Protein AF-A0A4Q2X6V9-F1 (afdb_monomer_lite)

Sequence (202 aa):
MSPTLPSFTDLVANDPAPPQSLCYWLGTLDSEVSLDILDADELTDLMAAQYDVEDQHFASEYPLLHPVIGLHFIPVAPVTVCREWSPLRSAGKWLGFPDWFQYATSRQAPQAVAACWSHPNPESIESSFAESEDESHFRFLLGLASMRSEELQKRVMLISCPGWSFEEARRTPMGSLGYSALTAGRLYPERLPSGALWTERM

Secondary structure (DSSP, 8-state):
----PPPHHHHHTT-SS--SEEEEEEEEE-TTS-GGG--HHHHHHHHHHHH-TTTTTSTTTSS---TTTTTTEEESSS-EEEES--HHHHHHHHH-S-SEEEE-SSSSSSPPEEEEESS--HHHHHTS--SSHHHHHHHHHHHHHHHHHHHTT-EEEEEEEE---HHHHHH---SSSTTHHHHTT---TT------------

pLDDT: mean 75.35, std 22.64, range [30.34, 98.19]

Foldseek 3Di:
DADAWDKLCLLFVPDPDGFQKKKKWKWWFAPPDDLVLDDLQLVVVVLVCLPQPVVVVVVVVDPDDDPGCVPGTDTLDRIDMDGNTDLRRLCCVQFNAAPDKDWHDPDPDSIKIKGKHQQGDLVSLVPDDAPDPRRVVSSVSVSVRNVVCVVVSTMMMMIMHRDDDPVNCVVCVDPPRSPVVVVVPPPDPPDDPPPDDDDDDD

Structure (mmCIF, N/CA/C/O backbone):
data_AF-A0A4Q2X6V9-F1
#
_entry.id   AF-A0A4Q2X6V9-F1
#
loop_
_atom_site.group_PDB
_atom_site.id
_atom_site.type_symbol
_atom_site.label_atom_id
_atom_site.label_alt_id
_atom_site.label_comp_id
_atom_site.label_asym_id
_atom_site.label_entity_id
_atom_site.label_seq_id
_atom_site.pdbx_PDB_ins_code
_atom_site.Cartn_x
_atom_site.Cartn_y
_atom_site.Cartn_z
_atom_site.occupancy
_atom_site.B_iso_or_equiv
_atom_site.auth_seq_id
_atom_site.auth_comp_id
_atom_site.auth_asym_id
_atom_site.auth_atom_id
_atom_site.pdbx_PDB_model_num
ATOM 1 N N . MET A 1 1 ? 20.072 5.857 14.852 1.00 65.50 1 MET A N 1
ATOM 2 C CA . MET A 1 1 ? 19.398 6.312 13.619 1.00 65.50 1 MET A CA 1
ATOM 3 C C . MET A 1 1 ? 18.014 5.701 13.640 1.00 65.50 1 MET A C 1
ATOM 5 O O . MET A 1 1 ? 17.936 4.502 13.877 1.00 65.50 1 MET A O 1
ATOM 9 N N . SER A 1 2 ? 16.952 6.497 13.515 1.00 71.62 2 SER A N 1
ATOM 10 C CA . SER A 1 2 ? 15.596 5.941 13.418 1.00 71.62 2 SER A CA 1
ATOM 11 C C . SER A 1 2 ? 15.488 5.117 12.132 1.00 71.62 2 SER A C 1
ATOM 13 O O . SER A 1 2 ? 16.053 5.544 11.121 1.00 71.62 2 SER A O 1
ATOM 15 N N . PRO A 1 3 ? 14.831 3.948 12.153 1.00 83.12 3 PRO A N 1
ATOM 16 C CA . PRO A 1 3 ? 14.667 3.146 10.950 1.00 83.12 3 PRO A CA 1
ATOM 17 C C . PRO A 1 3 ? 13.860 3.937 9.911 1.00 83.12 3 PRO A C 1
ATOM 19 O O . PRO A 1 3 ? 12.851 4.562 10.236 1.00 83.12 3 PRO A O 1
ATOM 22 N N . THR A 1 4 ? 14.339 3.953 8.668 1.00 89.56 4 THR A N 1
ATOM 23 C CA . THR A 1 4 ? 13.693 4.641 7.544 1.00 89.56 4 THR A CA 1
ATOM 24 C C . THR A 1 4 ? 13.147 3.618 6.564 1.00 89.56 4 THR A C 1
ATOM 26 O O . THR A 1 4 ? 13.844 2.664 6.222 1.00 89.56 4 THR A O 1
ATOM 29 N N . LEU A 1 5 ? 11.919 3.831 6.094 1.00 93.75 5 LEU A N 1
ATOM 30 C CA . LEU A 1 5 ? 11.330 3.018 5.032 1.00 93.75 5 LEU A CA 1
ATOM 31 C C . LEU A 1 5 ? 12.050 3.249 3.692 1.00 93.75 5 LEU A C 1
ATOM 33 O O . LEU A 1 5 ? 12.574 4.349 3.472 1.00 93.75 5 LEU A O 1
ATOM 37 N N . PRO A 1 6 ? 12.081 2.235 2.808 1.00 92.31 6 PRO A N 1
ATOM 38 C CA . PRO A 1 6 ? 12.851 2.292 1.575 1.00 92.31 6 PRO A CA 1
ATOM 39 C C . PRO A 1 6 ? 12.352 3.388 0.630 1.00 92.31 6 PRO A C 1
ATOM 41 O O . PRO A 1 6 ? 11.151 3.585 0.404 1.00 92.31 6 PRO A O 1
ATOM 44 N N . SER A 1 7 ? 13.310 4.111 0.062 1.00 92.75 7 SER A N 1
ATOM 45 C CA . SER A 1 7 ? 13.089 5.054 -1.026 1.00 92.75 7 SER A CA 1
ATOM 46 C C . SER A 1 7 ? 12.844 4.326 -2.350 1.00 92.75 7 SER A C 1
ATOM 48 O O . SER A 1 7 ? 13.059 3.124 -2.463 1.00 92.75 7 SER A O 1
ATOM 50 N N . PHE A 1 8 ? 12.420 5.067 -3.377 1.00 89.50 8 PHE A N 1
ATOM 51 C CA . PHE A 1 8 ? 12.291 4.524 -4.731 1.00 89.50 8 PHE A CA 1
ATOM 52 C C . PHE A 1 8 ? 13.595 3.864 -5.192 1.00 89.50 8 PHE A C 1
ATOM 54 O O . PHE A 1 8 ? 13.587 2.718 -5.629 1.00 89.50 8 PHE A O 1
ATOM 61 N N . THR A 1 9 ? 14.719 4.565 -5.014 1.00 88.94 9 THR A N 1
ATOM 62 C CA . THR A 1 9 ? 16.046 4.073 -5.383 1.00 88.94 9 THR A CA 1
ATOM 63 C C . THR A 1 9 ? 16.379 2.777 -4.660 1.00 88.94 9 THR A C 1
ATOM 65 O O . THR A 1 9 ? 16.835 1.855 -5.316 1.00 88.94 9 THR A O 1
ATOM 68 N N . ASP A 1 10 ? 16.086 2.654 -3.363 1.00 89.56 10 ASP A N 1
ATOM 69 C CA . ASP A 1 10 ? 16.369 1.420 -2.611 1.00 89.56 10 ASP A CA 1
ATOM 70 C C . ASP A 1 10 ? 15.633 0.207 -3.201 1.00 89.56 10 ASP A C 1
ATOM 72 O O . ASP A 1 10 ? 16.193 -0.885 -3.274 1.00 89.56 10 ASP A O 1
ATOM 76 N N . LEU A 1 11 ? 14.402 0.409 -3.682 1.00 86.50 11 LEU A N 1
ATOM 77 C CA . LEU A 1 11 ? 13.570 -0.657 -4.247 1.00 86.50 11 LEU A CA 1
ATOM 78 C C . LEU A 1 11 ? 14.005 -1.081 -5.658 1.00 86.50 11 LEU A C 1
ATOM 80 O O . LEU A 1 11 ? 13.748 -2.221 -6.047 1.00 86.50 11 LEU A O 1
ATOM 84 N N . VAL A 1 12 ? 14.6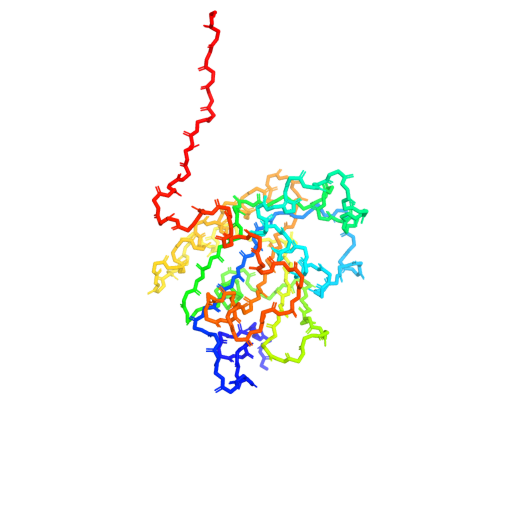81 -0.203 -6.412 1.00 83.06 12 VAL A N 1
ATOM 85 C CA . VAL A 1 12 ? 15.062 -0.444 -7.821 1.00 83.06 12 VAL A CA 1
ATOM 86 C C . VAL A 1 12 ? 16.577 -0.511 -8.075 1.00 83.06 12 VAL A C 1
ATOM 88 O O . VAL A 1 12 ? 16.991 -0.841 -9.181 1.00 83.06 12 VAL A O 1
ATOM 91 N N . ALA A 1 13 ? 17.423 -0.226 -7.078 1.00 73.31 13 ALA A N 1
ATOM 92 C CA . ALA A 1 13 ? 18.866 0.048 -7.222 1.00 73.31 13 ALA A CA 1
ATOM 93 C C . ALA A 1 13 ? 19.724 -1.060 -7.859 1.00 73.31 13 ALA A C 1
ATOM 95 O O . ALA A 1 13 ? 20.860 -0.793 -8.244 1.00 73.31 13 ALA A O 1
ATOM 96 N N . ASN A 1 14 ? 19.223 -2.290 -7.951 1.00 69.44 14 ASN A N 1
ATOM 97 C CA . ASN A 1 14 ? 20.009 -3.454 -8.373 1.00 69.44 14 ASN A CA 1
ATOM 98 C C . ASN A 1 14 ? 19.612 -3.995 -9.753 1.00 69.44 14 ASN A C 1
ATOM 100 O O . ASN A 1 14 ? 20.102 -5.046 -10.161 1.00 69.44 14 ASN A O 1
ATOM 104 N N . ASP A 1 15 ? 18.741 -3.288 -10.466 1.00 66.44 15 ASP A N 1
ATOM 105 C CA . ASP A 1 15 ? 18.325 -3.662 -11.809 1.00 66.44 15 ASP A CA 1
ATOM 106 C C . ASP A 1 15 ? 19.210 -2.946 -12.855 1.00 66.44 15 ASP A C 1
ATOM 108 O O . ASP A 1 15 ? 19.395 -1.727 -12.766 1.00 66.44 15 ASP A O 1
ATOM 112 N N . PRO A 1 16 ? 19.800 -3.658 -13.838 1.00 65.56 16 PRO A N 1
ATOM 113 C CA . PRO A 1 16 ? 20.580 -3.041 -14.914 1.00 65.56 16 PRO A CA 1
ATOM 114 C C . PRO A 1 16 ? 19.770 -2.075 -15.794 1.00 65.56 16 PRO A C 1
ATOM 116 O O . PRO A 1 16 ? 20.362 -1.238 -16.480 1.00 65.56 16 PRO A O 1
ATOM 119 N N . ALA A 1 17 ? 18.441 -2.178 -15.797 1.00 67.75 17 ALA A N 1
ATOM 120 C CA . ALA A 1 17 ? 17.539 -1.260 -16.474 1.00 67.75 17 ALA A CA 1
ATOM 121 C C . ALA A 1 17 ? 16.332 -0.971 -15.567 1.00 67.75 17 ALA A C 1
ATOM 123 O O . ALA A 1 17 ? 15.233 -1.444 -15.857 1.00 67.75 17 ALA A O 1
ATOM 124 N N . PRO A 1 18 ? 16.530 -0.196 -14.484 1.00 65.06 18 PRO A N 1
ATOM 125 C CA . PRO A 1 18 ? 15.574 -0.130 -13.397 1.00 65.06 18 PRO A CA 1
ATOM 126 C C . PRO A 1 18 ? 14.220 0.392 -13.869 1.00 65.06 18 PRO A C 1
ATOM 128 O O . PRO A 1 18 ? 14.169 1.331 -14.678 1.00 65.06 18 PRO A O 1
ATOM 131 N N . PRO A 1 19 ? 13.120 -0.172 -13.346 1.00 68.25 19 PRO A N 1
ATOM 132 C CA . PRO A 1 19 ? 11.798 0.333 -13.655 1.00 68.25 19 PRO A CA 1
ATOM 133 C C . PRO A 1 19 ? 11.708 1.798 -13.227 1.00 68.25 19 PRO A C 1
ATOM 135 O O . PRO A 1 19 ? 12.198 2.188 -12.170 1.00 68.25 19 PRO A O 1
ATOM 138 N N . GLN A 1 20 ? 11.055 2.619 -14.049 1.00 76.75 20 GLN A N 1
ATOM 139 C CA . GLN A 1 20 ? 10.846 4.052 -13.780 1.00 76.75 20 GLN A CA 1
ATOM 140 C C . GLN A 1 20 ? 9.602 4.317 -12.914 1.00 76.75 20 GLN A C 1
ATOM 142 O O . GLN A 1 20 ? 9.221 5.461 -12.662 1.00 76.75 20 GLN A O 1
ATOM 147 N N . SER A 1 21 ? 8.941 3.255 -12.459 1.00 82.06 21 SER A N 1
ATOM 148 C CA . SER A 1 21 ? 7.694 3.324 -11.706 1.00 82.06 21 SER A CA 1
ATOM 149 C C . SER A 1 21 ? 7.633 2.263 -10.621 1.00 82.06 21 SER A C 1
ATOM 151 O O . SER A 1 21 ? 8.254 1.210 -10.747 1.00 82.06 21 SER A O 1
ATOM 153 N N . LEU A 1 22 ? 6.824 2.517 -9.597 1.00 85.44 22 LEU A N 1
ATOM 154 C CA . LEU A 1 22 ? 6.338 1.508 -8.659 1.00 85.44 22 LEU A CA 1
ATOM 155 C C . LEU A 1 22 ? 4.832 1.323 -8.846 1.00 85.44 22 LEU A C 1
ATOM 157 O O . LEU A 1 22 ? 4.141 2.210 -9.348 1.00 85.44 22 LEU A O 1
ATOM 161 N N . CYS A 1 23 ? 4.334 0.180 -8.402 1.00 87.50 23 CYS A N 1
ATOM 162 C CA . CYS A 1 23 ? 2.924 -0.074 -8.167 1.00 87.50 23 CYS A CA 1
ATOM 163 C C . CYS A 1 23 ? 2.688 -0.204 -6.663 1.00 87.50 23 CYS A C 1
ATOM 165 O O . CYS A 1 23 ? 3.549 -0.717 -5.944 1.00 87.50 23 CYS A O 1
ATOM 167 N N . TYR A 1 24 ? 1.518 0.212 -6.188 1.00 91.62 24 TYR A N 1
ATOM 168 C CA . TYR A 1 24 ? 1.134 0.020 -4.798 1.00 91.62 24 TYR A CA 1
ATOM 169 C C . TYR A 1 24 ? -0.335 -0.328 -4.615 1.00 91.62 24 TYR A C 1
ATOM 171 O O . TYR A 1 24 ? -1.210 0.146 -5.342 1.00 91.62 24 TYR A O 1
ATOM 179 N N . TRP A 1 25 ? -0.599 -1.125 -3.586 1.00 92.31 25 TRP A N 1
ATOM 180 C CA . TRP A 1 25 ? -1.928 -1.514 -3.154 1.00 92.31 25 TRP A CA 1
ATOM 181 C C . TRP A 1 25 ? -2.136 -1.103 -1.710 1.00 92.31 25 TRP A C 1
ATOM 183 O O . TRP A 1 25 ? -1.394 -1.504 -0.814 1.00 92.31 25 TRP A O 1
ATOM 193 N N . LEU A 1 26 ? -3.139 -0.260 -1.507 1.00 95.62 26 LEU A N 1
ATOM 194 C CA . LEU A 1 26 ? -3.468 0.318 -0.219 1.00 95.62 26 LEU A CA 1
ATOM 195 C C . LEU A 1 26 ? -4.858 -0.151 0.196 1.00 95.62 26 LEU A C 1
ATOM 197 O O . LEU A 1 26 ? -5.803 -0.124 -0.597 1.00 95.62 26 LEU A O 1
ATOM 201 N N . GLY A 1 27 ? -4.995 -0.532 1.458 1.00 95.62 27 GLY A N 1
ATOM 202 C CA . GLY A 1 27 ? -6.273 -0.948 2.009 1.00 95.62 27 GLY A CA 1
ATOM 203 C C . GLY A 1 27 ? -6.275 -1.017 3.523 1.00 95.62 27 GLY A C 1
ATOM 204 O O . GLY A 1 27 ? -5.310 -0.632 4.187 1.00 95.62 27 GLY A O 1
ATOM 205 N N . THR A 1 28 ? -7.382 -1.523 4.055 1.00 96.81 28 THR A N 1
ATOM 206 C CA . THR A 1 28 ? -7.529 -1.824 5.475 1.00 96.81 28 THR A CA 1
ATOM 207 C C . THR A 1 28 ? -7.485 -3.326 5.713 1.00 96.81 28 THR A C 1
ATOM 209 O O . THR A 1 28 ? -7.989 -4.099 4.904 1.00 96.81 28 THR A O 1
ATOM 212 N N . LEU A 1 29 ? -6.871 -3.739 6.816 1.00 96.50 29 LEU A N 1
ATOM 213 C CA . LEU A 1 29 ? -6.727 -5.130 7.235 1.00 96.50 29 LEU A CA 1
ATOM 214 C C . LEU A 1 29 ? -7.417 -5.327 8.585 1.00 96.50 29 LEU A C 1
ATOM 216 O O . LEU A 1 29 ? -7.199 -4.530 9.498 1.00 96.50 29 LEU A O 1
ATOM 220 N N . ASP A 1 30 ? -8.218 -6.379 8.733 1.00 96.50 30 ASP A N 1
ATOM 221 C CA . ASP A 1 30 ? -8.846 -6.692 10.020 1.00 96.50 30 ASP A CA 1
ATOM 222 C C . ASP A 1 30 ? -7.803 -6.837 11.138 1.00 96.50 30 ASP A C 1
ATOM 224 O O . ASP A 1 30 ? -6.775 -7.500 10.993 1.00 96.50 30 ASP A O 1
ATOM 228 N N . SER A 1 31 ? -8.070 -6.208 12.283 1.00 95.62 31 SER A N 1
ATOM 229 C CA . SER A 1 31 ? -7.145 -6.183 13.423 1.00 95.62 31 SER A CA 1
ATOM 230 C C . SER A 1 31 ? -6.968 -7.549 14.099 1.00 95.62 31 SER A C 1
ATOM 232 O O . SER A 1 31 ? -5.957 -7.768 14.768 1.00 95.62 31 SER A O 1
ATOM 234 N N . GLU A 1 32 ? -7.900 -8.482 13.888 1.00 94.12 32 GLU A N 1
ATOM 235 C CA . GLU A 1 32 ? -7.815 -9.866 14.373 1.00 94.12 32 GLU A CA 1
ATOM 236 C C . GLU A 1 32 ? -6.793 -10.725 13.615 1.00 94.12 32 GLU A C 1
ATOM 238 O O . GLU A 1 32 ? -6.328 -11.736 14.145 1.00 94.12 32 GLU A O 1
ATOM 243 N N . VAL A 1 33 ? -6.401 -10.321 12.402 1.00 93.25 33 VAL A N 1
ATOM 244 C CA . VAL A 1 33 ? -5.380 -11.031 11.626 1.00 93.25 33 VAL A CA 1
ATOM 245 C C . VAL A 1 33 ? -4.036 -10.892 12.331 1.00 93.25 33 VAL A C 1
ATOM 247 O O . VAL A 1 33 ? -3.593 -9.779 12.618 1.00 93.25 33 VAL A O 1
ATOM 250 N N . SER A 1 34 ? -3.357 -12.004 12.609 1.00 94.00 34 SER A N 1
ATOM 251 C CA . SER A 1 34 ? -1.995 -11.941 13.150 1.00 94.00 34 SER A CA 1
ATOM 252 C C . SER A 1 34 ? -1.032 -11.386 12.098 1.00 94.00 34 SER A C 1
ATOM 254 O O . SER A 1 34 ? -1.053 -11.816 10.950 1.00 94.00 34 SER A O 1
ATOM 256 N N . LEU A 1 35 ? -0.160 -10.451 12.477 1.00 93.69 35 LEU A N 1
ATOM 257 C CA . LEU A 1 35 ? 0.862 -9.935 11.557 1.00 93.69 35 LEU A CA 1
ATOM 258 C C . LEU A 1 35 ? 1.939 -10.991 11.249 1.00 93.69 35 LEU A C 1
ATOM 260 O O . LEU A 1 35 ? 2.561 -10.934 10.197 1.00 93.69 35 LEU A O 1
ATOM 264 N N . ASP A 1 36 ? 2.105 -11.996 12.116 1.00 92.56 36 ASP A N 1
ATOM 265 C CA . ASP A 1 36 ? 3.084 -13.081 11.942 1.00 92.56 36 ASP A CA 1
ATOM 266 C C . ASP A 1 36 ? 2.719 -14.064 10.818 1.00 92.56 36 ASP A C 1
ATOM 268 O O . ASP A 1 36 ? 3.562 -14.856 10.403 1.00 92.56 36 ASP A O 1
ATOM 272 N N . ILE A 1 37 ? 1.462 -14.052 10.355 1.00 90.69 37 ILE A N 1
ATOM 273 C CA . ILE A 1 37 ? 1.010 -14.887 9.230 1.00 90.69 37 ILE A CA 1
ATOM 274 C C . ILE A 1 37 ? 1.048 -14.144 7.894 1.00 90.69 37 ILE A C 1
ATOM 276 O O . ILE A 1 37 ? 0.668 -14.716 6.878 1.00 90.69 37 ILE A O 1
ATOM 280 N N . LEU A 1 38 ? 1.420 -12.862 7.901 1.00 91.62 38 LEU A N 1
ATOM 281 C CA . LEU A 1 38 ? 1.590 -12.100 6.675 1.00 91.62 38 LEU A CA 1
ATOM 282 C C . LEU A 1 38 ? 2.941 -12.440 6.060 1.00 91.62 38 LEU A C 1
ATOM 284 O O . LEU A 1 38 ? 3.948 -12.498 6.766 1.00 91.62 38 LEU A O 1
ATOM 288 N N . ASP A 1 39 ? 2.954 -12.585 4.740 1.00 89.75 39 ASP A N 1
ATOM 289 C CA . ASP A 1 39 ? 4.175 -12.759 3.974 1.00 89.75 39 ASP A CA 1
ATOM 290 C C . ASP A 1 39 ? 4.211 -11.802 2.777 1.00 89.75 39 ASP A C 1
ATOM 292 O O . ASP A 1 39 ? 3.289 -11.740 1.963 1.00 89.75 39 ASP A O 1
ATOM 296 N N . ALA A 1 40 ? 5.275 -11.005 2.684 1.00 89.56 40 ALA A N 1
ATOM 297 C CA . ALA A 1 40 ? 5.419 -10.013 1.627 1.00 89.56 40 ALA A CA 1
ATOM 298 C C . ALA A 1 40 ? 5.507 -10.638 0.227 1.00 89.56 40 ALA A C 1
ATOM 300 O O . ALA A 1 40 ? 5.015 -10.011 -0.711 1.00 89.56 40 ALA A O 1
ATOM 301 N N . ASP A 1 41 ? 6.090 -11.832 0.060 1.00 84.50 41 ASP A N 1
ATOM 302 C CA . ASP A 1 41 ? 6.128 -12.496 -1.246 1.00 84.50 41 ASP A CA 1
ATOM 303 C C . ASP A 1 41 ? 4.694 -12.831 -1.692 1.00 84.50 41 ASP A C 1
ATOM 305 O O . ASP A 1 41 ? 4.245 -12.342 -2.734 1.00 84.50 41 ASP A O 1
ATOM 309 N N . GLU A 1 42 ? 3.925 -13.522 -0.846 1.00 83.75 42 GLU A N 1
ATOM 310 C CA . GLU A 1 42 ? 2.536 -13.904 -1.143 1.00 83.75 42 GLU A CA 1
ATOM 311 C C . GLU A 1 42 ? 1.626 -12.684 -1.384 1.00 83.75 42 GLU A C 1
ATOM 313 O O . GLU A 1 42 ? 0.843 -12.649 -2.337 1.00 83.75 42 GLU A O 1
ATOM 318 N N . LEU A 1 43 ? 1.755 -11.634 -0.565 1.00 85.94 43 LEU A N 1
ATOM 319 C CA . LEU A 1 43 ? 0.996 -10.389 -0.722 1.00 85.94 43 LEU A CA 1
ATOM 320 C C . LEU A 1 43 ? 1.277 -9.690 -2.058 1.00 85.94 43 LEU A C 1
ATOM 322 O O . LEU A 1 43 ? 0.370 -9.118 -2.672 1.00 85.94 43 LEU A O 1
ATOM 326 N N . THR A 1 44 ? 2.526 -9.723 -2.516 1.00 81.56 44 THR A N 1
ATOM 327 C CA . THR A 1 44 ? 2.915 -9.076 -3.774 1.00 81.56 44 THR A CA 1
ATOM 328 C C . THR A 1 44 ? 2.463 -9.863 -4.997 1.00 81.56 44 THR A C 1
ATOM 330 O O . THR A 1 44 ? 2.055 -9.249 -5.985 1.00 81.56 44 THR A O 1
ATOM 333 N N . ASP A 1 45 ? 2.437 -11.193 -4.918 1.00 77.56 45 ASP A N 1
ATOM 334 C CA . ASP A 1 45 ? 1.885 -12.044 -5.972 1.00 77.56 45 ASP A CA 1
ATOM 335 C C . ASP A 1 45 ? 0.369 -11.845 -6.115 1.00 77.56 45 ASP A C 1
ATOM 337 O O . ASP A 1 45 ? -0.145 -11.731 -7.228 1.00 77.56 45 ASP A O 1
ATOM 341 N N . LEU A 1 46 ? -0.353 -11.674 -5.005 1.00 77.19 46 LEU A N 1
ATOM 342 C CA . LEU A 1 46 ? -1.785 -11.349 -5.040 1.00 77.19 46 LEU A CA 1
ATOM 343 C C . LEU A 1 46 ? -2.051 -9.966 -5.618 1.00 77.19 46 LEU A C 1
ATOM 345 O O . LEU A 1 46 ? -2.971 -9.797 -6.416 1.00 77.19 46 LEU A O 1
ATOM 349 N N . MET A 1 47 ? -1.248 -8.973 -5.229 1.00 81.19 47 MET A N 1
ATOM 350 C CA . MET A 1 47 ? -1.323 -7.642 -5.823 1.00 81.19 47 MET A CA 1
ATOM 351 C C . MET A 1 47 ? -1.110 -7.710 -7.342 1.00 81.19 47 MET A C 1
ATOM 353 O O . MET A 1 47 ? -1.819 -7.035 -8.087 1.00 81.19 47 MET A O 1
ATOM 357 N N . ALA A 1 48 ? -0.171 -8.541 -7.807 1.00 74.06 48 ALA A N 1
ATOM 358 C CA . ALA A 1 48 ? 0.058 -8.767 -9.230 1.00 74.06 48 ALA A CA 1
ATOM 359 C C . ALA A 1 48 ? -1.148 -9.438 -9.914 1.00 74.06 48 ALA A C 1
ATOM 361 O O . ALA A 1 48 ? -1.539 -9.002 -10.993 1.00 74.06 48 ALA A O 1
ATOM 362 N N . ALA A 1 49 ? -1.798 -10.412 -9.271 1.00 67.62 49 ALA A N 1
ATOM 363 C CA . ALA A 1 49 ? -3.007 -11.052 -9.800 1.00 67.62 49 ALA A CA 1
ATOM 364 C C . ALA A 1 49 ? -4.203 -10.083 -9.912 1.00 67.62 49 ALA A C 1
ATOM 366 O O . ALA A 1 49 ? -5.015 -10.195 -10.824 1.00 67.62 49 ALA A O 1
ATOM 367 N N . GLN A 1 50 ? -4.308 -9.074 -9.036 1.00 66.06 50 GLN A N 1
ATOM 368 C CA . GLN A 1 50 ? -5.369 -8.058 -9.135 1.00 66.06 50 GLN A CA 1
ATOM 369 C C . GLN A 1 50 ? -5.249 -7.167 -10.381 1.00 66.06 50 GLN A C 1
ATOM 371 O O . GLN A 1 50 ? -6.252 -6.590 -10.812 1.00 66.06 50 GLN A O 1
ATOM 376 N N . TYR A 1 51 ? -4.050 -7.048 -10.960 1.00 58.03 51 TYR A N 1
ATOM 377 C CA . TYR A 1 51 ? -3.835 -6.347 -12.226 1.00 58.03 51 TYR A CA 1
ATOM 378 C C . TYR A 1 51 ? -4.293 -7.147 -13.444 1.00 58.03 51 TYR A C 1
ATOM 380 O O . TYR A 1 51 ? -4.594 -6.543 -14.479 1.00 58.03 51 TYR A O 1
ATOM 388 N N . ASP A 1 52 ? -4.351 -8.473 -13.339 1.00 55.81 52 ASP A N 1
ATOM 389 C CA . ASP A 1 52 ? -4.749 -9.314 -14.453 1.00 55.81 52 ASP A CA 1
ATOM 390 C C . ASP A 1 52 ? -6.281 -9.356 -14.550 1.00 55.81 52 ASP A C 1
ATOM 392 O O . ASP A 1 52 ? -6.997 -10.049 -13.826 1.00 55.81 52 ASP A O 1
ATOM 396 N N . VAL A 1 53 ? -6.805 -8.535 -15.461 1.00 44.31 53 VAL A N 1
ATOM 397 C CA . VAL A 1 53 ? -8.235 -8.468 -15.791 1.00 44.31 53 VAL A CA 1
ATOM 398 C C . VAL A 1 53 ? -8.759 -9.824 -16.283 1.00 44.31 53 VAL A C 1
ATOM 400 O O . VAL A 1 53 ? -9.965 -10.065 -16.200 1.00 44.31 53 VAL A O 1
ATOM 403 N N . GLU A 1 54 ? -7.891 -10.706 -16.787 1.00 41.53 54 GLU A N 1
ATOM 404 C CA . GLU A 1 54 ? -8.271 -12.065 -17.163 1.00 41.53 54 GLU A CA 1
ATOM 405 C C . GLU A 1 54 ? -8.380 -12.983 -15.945 1.00 41.53 54 GLU A C 1
ATOM 407 O O . GLU A 1 54 ? -9.358 -13.720 -15.846 1.00 41.53 54 GLU A O 1
ATOM 412 N N . ASP A 1 55 ? -7.506 -12.860 -14.946 1.00 41.09 55 ASP A N 1
ATOM 413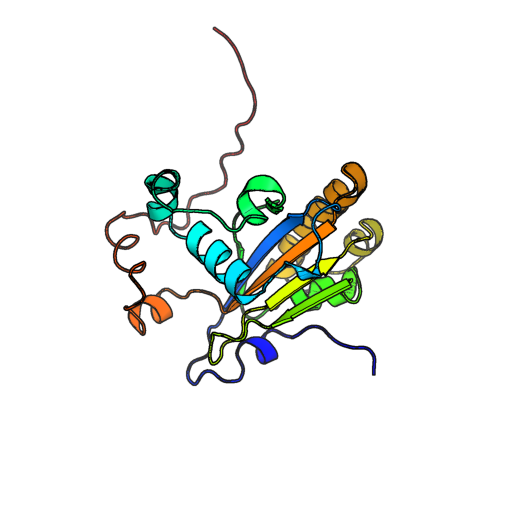 C CA . ASP A 1 55 ? -7.624 -13.627 -13.694 1.00 41.09 55 ASP A CA 1
ATOM 414 C C . ASP A 1 55 ? -8.852 -13.228 -12.866 1.00 41.09 55 ASP A C 1
ATOM 416 O O . ASP A 1 55 ? -9.445 -14.063 -12.179 1.00 41.09 55 ASP A O 1
ATOM 420 N N . GLN A 1 56 ? -9.322 -11.984 -12.997 1.00 42.19 56 GLN A N 1
ATOM 421 C CA . GLN A 1 56 ? -10.615 -11.573 -12.437 1.00 42.19 56 GLN A CA 1
ATOM 422 C C . GLN A 1 56 ? -11.799 -12.335 -13.063 1.00 42.19 56 GLN A C 1
ATOM 424 O O . GLN A 1 56 ? -12.837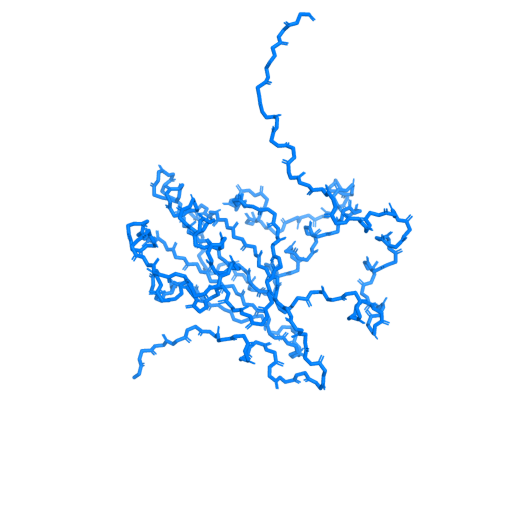 -12.488 -12.416 1.00 42.19 56 GLN A O 1
ATOM 429 N N . HIS A 1 57 ? -11.665 -12.828 -14.303 1.00 40.59 57 HIS A N 1
ATOM 430 C CA . HIS A 1 57 ? -12.664 -13.689 -14.944 1.00 40.59 57 HIS A CA 1
ATOM 431 C C . HIS A 1 57 ? -12.613 -15.127 -14.407 1.00 40.59 57 HIS A C 1
ATOM 433 O O . HIS A 1 57 ? -13.658 -15.763 -14.275 1.00 40.59 57 HIS A O 1
ATOM 439 N N . PHE A 1 58 ? -11.423 -15.603 -14.030 1.00 43.16 58 PHE A N 1
ATOM 440 C CA . PHE A 1 58 ? -11.178 -16.944 -13.488 1.00 43.16 58 PHE A CA 1
ATOM 441 C C . PHE A 1 58 ? -11.172 -16.993 -11.954 1.00 43.16 58 PHE A C 1
ATOM 443 O O . PHE A 1 58 ? -10.696 -17.963 -11.371 1.00 43.16 58 PHE A O 1
ATOM 450 N N . ALA A 1 59 ? -11.728 -15.989 -11.266 1.00 44.47 59 ALA A N 1
ATOM 451 C CA . ALA A 1 59 ? -11.734 -15.918 -9.800 1.00 44.47 59 ALA A CA 1
ATOM 452 C C . ALA A 1 59 ? -12.342 -17.163 -9.112 1.00 44.47 59 ALA A C 1
ATOM 454 O O . ALA A 1 59 ? -12.029 -17.445 -7.959 1.00 44.47 59 ALA A O 1
ATOM 455 N N . SER A 1 60 ? -13.191 -17.928 -9.809 1.00 46.28 60 SER A N 1
ATOM 456 C CA . SER A 1 60 ? -13.731 -19.211 -9.336 1.00 46.28 60 SER A CA 1
ATOM 457 C C . SER A 1 60 ? -12.787 -20.409 -9.501 1.00 46.28 60 SER A C 1
ATOM 459 O O . SER A 1 60 ? -13.037 -21.455 -8.907 1.00 46.28 60 SER A O 1
ATOM 461 N N . GLU A 1 61 ? -11.751 -20.287 -10.330 1.00 45.31 61 GLU A N 1
ATOM 462 C CA . GLU A 1 61 ? -10.818 -21.355 -10.709 1.00 45.31 61 GLU A CA 1
ATOM 463 C C . GLU A 1 61 ? -9.452 -21.235 -10.024 1.00 45.31 61 GLU A C 1
ATOM 465 O O . GLU A 1 61 ? -8.712 -22.216 -9.998 1.00 45.31 61 GLU A O 1
ATOM 470 N N . TYR A 1 62 ? -9.134 -20.086 -9.415 1.00 46.72 62 TYR A N 1
ATOM 471 C CA . TYR A 1 62 ? -7.934 -19.936 -8.594 1.00 46.72 62 TYR A CA 1
ATOM 472 C C . TYR A 1 62 ? -8.143 -20.558 -7.204 1.00 46.72 62 TYR A C 1
ATOM 474 O O . TYR A 1 62 ? -8.935 -20.051 -6.401 1.00 46.72 62 TYR A O 1
ATOM 482 N N . PRO A 1 63 ? -7.454 -21.670 -6.884 1.00 42.22 63 PRO A N 1
ATOM 483 C CA . PRO A 1 63 ? -7.549 -22.286 -5.574 1.00 42.22 63 PRO A CA 1
ATOM 484 C C . PRO A 1 63 ? -6.903 -21.368 -4.532 1.00 42.22 63 PRO A C 1
ATOM 486 O O . PRO A 1 63 ? -5.731 -21.029 -4.645 1.00 42.22 63 PRO A O 1
ATOM 489 N N . LEU A 1 64 ? -7.678 -21.022 -3.500 1.00 49.66 64 LEU A N 1
ATOM 490 C CA . LEU A 1 64 ? -7.228 -20.366 -2.268 1.00 49.66 64 LEU A CA 1
ATOM 491 C C . LEU A 1 64 ? -6.467 -19.054 -2.521 1.00 49.66 64 LEU A C 1
ATOM 493 O O . LEU A 1 64 ? -5.251 -18.984 -2.357 1.00 49.66 64 LEU A O 1
ATOM 497 N N . LEU A 1 65 ? -7.208 -17.977 -2.823 1.00 56.59 65 LEU A N 1
ATOM 498 C CA . LEU A 1 65 ? -6.750 -16.631 -2.461 1.00 56.59 65 LEU A CA 1
ATOM 499 C C . LEU A 1 65 ? -6.189 -16.712 -1.037 1.00 56.59 65 LEU A C 1
ATOM 501 O O . LEU A 1 65 ? -6.856 -17.265 -0.158 1.00 56.59 65 LEU A O 1
ATOM 505 N N . HIS A 1 66 ? -4.964 -16.220 -0.843 1.00 63.06 66 HIS A N 1
ATOM 506 C CA . HIS A 1 66 ? -4.291 -16.176 0.453 1.00 63.06 66 HIS A CA 1
ATOM 507 C C . HIS A 1 66 ? -5.299 -15.888 1.567 1.00 63.06 66 HIS A C 1
ATOM 509 O O . HIS A 1 66 ? -6.100 -14.954 1.413 1.00 63.06 66 HIS A O 1
ATOM 515 N N . PRO A 1 67 ? -5.271 -16.652 2.673 1.00 66.94 67 PRO A N 1
ATOM 516 C CA . PRO A 1 67 ? -6.360 -16.707 3.652 1.00 66.94 67 PRO A CA 1
ATOM 517 C C . PRO A 1 67 ? -6.783 -15.327 4.175 1.00 66.94 67 PRO A C 1
ATOM 519 O O . PRO A 1 67 ? -7.921 -15.135 4.589 1.00 66.94 67 PRO A O 1
ATOM 522 N N . VAL A 1 68 ? -5.877 -14.351 4.109 1.00 70.38 68 VAL A N 1
ATOM 523 C CA . VAL A 1 68 ? -6.097 -12.968 4.535 1.00 70.38 68 VAL A CA 1
ATOM 524 C C . VAL A 1 68 ? -6.738 -12.067 3.467 1.00 70.38 68 VAL A C 1
ATOM 526 O O . VAL A 1 68 ? -7.616 -11.273 3.791 1.00 70.38 68 VAL A O 1
ATOM 529 N N . ILE A 1 69 ? -6.332 -12.140 2.196 1.00 70.50 69 ILE A N 1
ATOM 530 C CA . ILE A 1 69 ? -6.568 -11.038 1.238 1.00 70.50 69 ILE A CA 1
ATOM 531 C C . ILE A 1 69 ? -8.000 -11.011 0.680 1.00 70.50 69 ILE A C 1
ATOM 533 O O . ILE A 1 69 ? -8.494 -9.947 0.327 1.00 70.50 69 ILE A O 1
ATOM 537 N N . GLY A 1 70 ? -8.699 -12.149 0.658 1.00 70.19 70 GLY A N 1
ATOM 538 C CA . GLY A 1 70 ? -10.104 -12.216 0.228 1.00 70.19 70 GLY A CA 1
ATOM 539 C C . GLY A 1 70 ? -11.133 -12.015 1.346 1.00 70.19 70 GLY A C 1
ATOM 540 O O . GLY A 1 70 ? -12.288 -11.706 1.062 1.00 70.19 70 GLY A O 1
ATOM 541 N N . LEU A 1 71 ? -10.732 -12.208 2.605 1.00 79.75 71 LEU A N 1
ATOM 542 C CA . LEU A 1 71 ? -11.640 -12.179 3.758 1.00 79.75 71 LEU A CA 1
ATOM 543 C C . LEU A 1 71 ? -11.430 -10.951 4.643 1.00 79.75 71 LEU A C 1
ATOM 545 O O . LEU A 1 71 ? -12.402 -10.397 5.147 1.00 79.75 71 LEU A O 1
ATOM 549 N N . HIS A 1 72 ? -10.180 -10.518 4.801 1.00 89.19 72 HIS A N 1
ATOM 550 C CA . HIS A 1 72 ? -9.791 -9.572 5.844 1.00 89.19 72 HIS A CA 1
ATOM 551 C C . HIS A 1 72 ? -9.168 -8.280 5.319 1.00 89.19 72 HIS A C 1
ATOM 553 O O . HIS A 1 72 ? -9.127 -7.282 6.041 1.00 89.19 72 HIS A O 1
ATOM 559 N N . PHE A 1 73 ? -8.674 -8.278 4.080 1.00 90.94 73 PHE A N 1
ATOM 560 C CA . PHE A 1 73 ? -8.128 -7.085 3.446 1.00 90.94 73 PHE A CA 1
ATOM 561 C C . PHE A 1 73 ? -9.142 -6.451 2.497 1.00 90.94 73 PHE A C 1
ATOM 563 O O . PHE A 1 73 ? -9.658 -7.099 1.590 1.00 90.94 73 PHE A O 1
ATOM 570 N N . ILE A 1 74 ? -9.406 -5.161 2.686 1.00 90.00 74 ILE A N 1
ATOM 571 C CA . ILE A 1 74 ? -10.318 -4.389 1.845 1.00 90.00 74 ILE A CA 1
ATOM 572 C C . ILE A 1 74 ? -9.529 -3.243 1.210 1.00 90.00 74 ILE A C 1
ATOM 574 O O . ILE A 1 74 ? -9.169 -2.288 1.909 1.00 90.00 74 ILE A O 1
ATOM 578 N N . PRO A 1 75 ? -9.265 -3.290 -0.104 1.00 90.62 75 PRO A N 1
ATOM 579 C CA . PRO A 1 75 ? -8.551 -2.213 -0.765 1.00 90.62 75 PRO A CA 1
ATOM 580 C C . PRO A 1 75 ? -9.382 -0.928 -0.783 1.00 90.62 75 PRO A C 1
ATOM 582 O O . PRO A 1 75 ? -10.596 -0.952 -0.997 1.00 90.62 75 PRO A O 1
ATOM 585 N N . VAL A 1 76 ? -8.729 0.218 -0.575 1.00 90.06 76 VAL A N 1
ATOM 586 C CA . VAL A 1 76 ? -9.397 1.528 -0.703 1.00 90.06 76 VAL A CA 1
ATOM 587 C C . VAL A 1 76 ? -9.440 2.022 -2.143 1.00 90.06 76 VAL A C 1
ATOM 589 O O . VAL A 1 76 ? -10.299 2.832 -2.485 1.00 90.06 76 VAL A O 1
ATOM 592 N N . ALA A 1 77 ? -8.532 1.518 -2.977 1.00 84.81 77 ALA A N 1
ATOM 593 C CA . ALA A 1 77 ? -8.428 1.818 -4.394 1.00 84.81 77 ALA A CA 1
ATOM 594 C C . ALA A 1 77 ? -7.861 0.603 -5.152 1.00 84.81 77 ALA A C 1
ATOM 596 O O . ALA A 1 77 ? -7.220 -0.259 -4.539 1.00 84.81 77 ALA A O 1
ATOM 597 N N . PRO A 1 78 ? -8.058 0.532 -6.482 1.00 84.12 78 PRO A N 1
ATOM 598 C CA . PRO A 1 78 ? -7.295 -0.373 -7.331 1.00 84.12 78 PRO A CA 1
ATOM 599 C C . PRO A 1 78 ? -5.788 -0.161 -7.163 1.00 84.12 78 PRO A C 1
ATOM 601 O O . PRO A 1 78 ? -5.334 0.898 -6.714 1.00 84.12 78 PRO A O 1
ATOM 604 N N . VAL A 1 79 ? -5.002 -1.158 -7.561 1.00 84.25 79 VAL A N 1
ATOM 605 C CA . VAL A 1 79 ? -3.547 -1.040 -7.509 1.00 84.25 79 VAL A CA 1
ATOM 606 C C . VAL A 1 79 ? -3.092 0.123 -8.398 1.00 84.25 79 VAL A C 1
ATOM 608 O O . VAL A 1 79 ? -3.464 0.226 -9.569 1.00 84.25 79 VAL A O 1
ATOM 611 N N . THR A 1 80 ? -2.322 1.040 -7.820 1.00 84.94 80 THR A N 1
ATOM 612 C CA . THR A 1 80 ? -2.014 2.347 -8.408 1.00 84.94 80 THR A CA 1
ATOM 613 C C . THR A 1 80 ? -0.538 2.433 -8.775 1.00 84.94 80 THR A C 1
ATOM 615 O O . THR A 1 80 ? 0.319 1.969 -8.031 1.00 84.94 80 THR A O 1
ATOM 618 N N . VAL A 1 81 ? -0.239 3.027 -9.930 1.00 84.19 81 VAL A N 1
ATOM 619 C CA . VAL A 1 81 ? 1.132 3.230 -10.422 1.00 84.19 81 VAL A CA 1
ATOM 620 C C . VAL A 1 81 ? 1.608 4.630 -10.050 1.00 84.19 81 VAL A C 1
ATOM 622 O O . VAL A 1 81 ? 0.838 5.583 -10.149 1.00 84.19 81 VAL A O 1
ATOM 625 N N . CYS A 1 82 ? 2.875 4.766 -9.675 1.00 81.88 82 CYS A N 1
ATOM 626 C CA . CYS A 1 82 ? 3.522 6.050 -9.419 1.00 81.88 82 CYS A CA 1
ATOM 627 C C . CYS A 1 82 ? 4.928 6.106 -10.028 1.00 81.88 82 CYS A C 1
ATOM 629 O O . CYS A 1 82 ? 5.597 5.079 -10.165 1.00 81.88 82 CYS A O 1
ATOM 631 N N . ARG A 1 83 ? 5.377 7.300 -10.425 1.00 83.19 83 ARG A N 1
ATOM 632 C CA . ARG A 1 83 ? 6.632 7.504 -11.171 1.00 83.19 83 ARG A CA 1
ATOM 633 C C . ARG A 1 83 ? 7.739 8.006 -10.259 1.00 83.19 83 ARG A C 1
ATOM 635 O O . ARG A 1 83 ? 7.547 8.991 -9.559 1.00 83.19 83 ARG A O 1
ATOM 642 N N . GLU A 1 84 ? 8.894 7.340 -10.298 1.00 84.44 84 GLU A N 1
ATOM 643 C CA . GLU A 1 84 ? 10.134 7.768 -9.617 1.00 84.44 84 GLU A CA 1
ATOM 644 C C . GLU A 1 84 ? 9.962 8.172 -8.132 1.00 84.44 84 GLU A C 1
ATOM 646 O O . GLU A 1 84 ? 10.735 8.950 -7.572 1.00 84.44 84 GLU A O 1
ATOM 651 N N . TRP A 1 85 ? 8.942 7.628 -7.467 1.00 90.06 85 TRP A N 1
ATOM 652 C CA . TRP A 1 85 ? 8.539 7.978 -6.108 1.00 90.06 85 TRP A CA 1
ATOM 653 C C . TRP A 1 85 ? 8.035 6.734 -5.365 1.00 90.06 85 TRP A C 1
ATOM 655 O O . TRP A 1 85 ? 7.518 5.802 -5.980 1.00 90.06 85 TRP A O 1
ATOM 665 N N . SER A 1 86 ? 8.229 6.711 -4.038 1.00 92.94 86 SER A N 1
ATOM 666 C CA . SER A 1 86 ? 7.884 5.579 -3.167 1.00 92.94 86 SER A CA 1
ATOM 667 C C . SER A 1 86 ? 6.789 5.951 -2.163 1.00 92.94 86 SER A C 1
ATOM 669 O O . SER A 1 86 ? 7.050 6.785 -1.285 1.00 92.94 86 SER A O 1
ATOM 671 N N . PRO A 1 87 ? 5.615 5.288 -2.203 1.00 94.69 87 PRO A N 1
ATOM 672 C CA . PRO A 1 87 ? 4.543 5.516 -1.234 1.00 94.69 87 PRO A CA 1
ATOM 673 C C . PRO A 1 87 ? 4.946 5.099 0.180 1.00 94.69 87 PRO A C 1
ATOM 675 O O . PRO A 1 87 ? 4.494 5.702 1.151 1.00 94.69 87 PRO A O 1
ATOM 678 N N . LEU A 1 88 ? 5.856 4.128 0.318 1.00 95.56 88 LEU A N 1
ATOM 679 C CA . LEU A 1 88 ? 6.379 3.697 1.616 1.00 95.56 88 LEU A CA 1
ATOM 680 C C . LEU A 1 88 ? 7.124 4.827 2.320 1.00 95.56 88 LEU A C 1
ATOM 682 O O . LEU A 1 88 ? 6.957 5.024 3.520 1.00 95.56 88 LEU A O 1
ATOM 686 N N . ARG A 1 89 ? 7.918 5.612 1.583 1.00 94.56 89 ARG A N 1
ATOM 687 C CA . ARG A 1 89 ? 8.661 6.726 2.177 1.00 94.56 89 ARG A CA 1
ATOM 688 C C . ARG A 1 89 ? 7.712 7.798 2.709 1.00 94.56 89 ARG A C 1
ATOM 690 O O . ARG A 1 89 ? 7.914 8.275 3.823 1.00 94.56 89 ARG A O 1
ATOM 697 N N . SER A 1 90 ? 6.686 8.156 1.942 1.00 96.44 90 SER A N 1
ATOM 698 C CA . SER A 1 90 ? 5.686 9.144 2.360 1.00 96.44 90 SER A CA 1
ATOM 699 C C . SER A 1 90 ? 4.822 8.628 3.511 1.00 96.44 90 SER A C 1
ATOM 701 O O . SER A 1 90 ? 4.651 9.339 4.496 1.00 96.44 90 SER A O 1
ATOM 703 N N . ALA A 1 91 ? 4.395 7.361 3.475 1.00 97.00 91 ALA A N 1
ATOM 704 C CA . ALA A 1 91 ? 3.713 6.726 4.603 1.00 97.00 91 ALA A CA 1
ATOM 705 C C . ALA A 1 91 ? 4.570 6.775 5.877 1.00 97.00 91 ALA A C 1
ATOM 707 O O . ALA A 1 91 ? 4.085 7.184 6.924 1.00 97.00 91 ALA A O 1
ATOM 708 N N . GLY A 1 92 ? 5.867 6.469 5.781 1.00 95.62 92 GLY A N 1
ATOM 709 C CA . GLY A 1 92 ? 6.796 6.570 6.910 1.00 95.62 92 GLY A CA 1
ATOM 710 C C . GLY A 1 92 ? 6.945 7.985 7.467 1.00 95.62 92 GLY A C 1
ATOM 711 O O . GLY A 1 92 ? 7.045 8.156 8.680 1.00 95.62 92 GLY A O 1
ATOM 712 N N . LYS A 1 93 ? 6.936 9.006 6.596 1.00 94.56 93 LYS A N 1
ATOM 713 C CA . LYS A 1 93 ? 6.959 10.419 7.012 1.00 94.56 93 LYS A CA 1
ATOM 714 C C . LYS A 1 93 ? 5.688 10.798 7.786 1.00 94.56 93 LYS A C 1
ATOM 716 O O . LYS A 1 93 ? 5.790 11.534 8.761 1.00 94.56 93 LYS A O 1
ATOM 721 N N . TRP A 1 94 ? 4.516 10.339 7.341 1.00 96.38 94 TRP A N 1
ATOM 722 C CA . TRP A 1 94 ? 3.220 10.827 7.838 1.00 96.38 94 TRP A CA 1
ATOM 723 C C . TRP A 1 94 ? 2.618 9.978 8.961 1.00 96.38 94 TRP A C 1
ATOM 725 O O . TRP A 1 94 ? 1.983 10.519 9.863 1.00 96.38 94 TRP A O 1
ATOM 735 N N . LEU A 1 95 ? 2.824 8.662 8.921 1.00 95.69 95 LEU A N 1
ATOM 736 C CA . LEU A 1 95 ? 2.308 7.691 9.891 1.00 95.69 95 LEU A CA 1
ATOM 737 C C . LEU A 1 95 ? 3.380 7.172 10.857 1.00 95.69 95 LEU A C 1
ATOM 739 O O . LEU A 1 95 ? 3.052 6.514 11.841 1.00 95.69 95 LEU A O 1
ATOM 743 N N . GLY A 1 96 ? 4.659 7.453 10.596 1.00 95.31 96 GLY A N 1
ATOM 744 C CA . GLY A 1 96 ? 5.771 6.871 11.342 1.00 95.31 96 GLY A CA 1
ATOM 745 C C . GLY A 1 96 ? 6.122 5.456 10.875 1.00 95.31 96 GLY A C 1
ATOM 746 O O . GLY A 1 96 ? 5.704 4.999 9.807 1.00 95.31 96 GLY A O 1
ATOM 747 N N . PHE A 1 97 ? 6.941 4.759 11.663 1.00 95.69 97 PHE A N 1
ATOM 748 C CA . PHE A 1 97 ? 7.378 3.404 11.324 1.00 95.69 97 PHE A CA 1
ATOM 749 C C . PHE A 1 97 ? 6.237 2.393 11.559 1.00 95.69 97 PHE A C 1
ATOM 751 O O . PHE A 1 97 ? 5.567 2.495 12.586 1.00 95.69 97 PHE A O 1
ATOM 758 N N . PRO A 1 98 ? 5.995 1.451 10.632 1.00 97.31 98 PRO A N 1
ATOM 759 C CA . PRO A 1 98 ? 4.923 0.465 10.755 1.00 97.31 98 PRO A CA 1
ATOM 760 C C . PRO A 1 98 ? 5.176 -0.536 11.889 1.00 97.31 98 PRO A C 1
ATOM 762 O O . PRO A 1 98 ? 6.323 -0.812 12.242 1.00 97.31 98 PRO A O 1
ATOM 765 N N . ASP A 1 99 ? 4.101 -1.136 12.403 1.00 97.00 99 ASP A N 1
ATOM 766 C CA . ASP A 1 99 ? 4.182 -2.223 13.391 1.00 97.00 99 ASP A CA 1
ATOM 767 C C . ASP A 1 99 ? 4.706 -3.520 12.764 1.00 97.00 99 ASP A C 1
ATOM 769 O O . ASP A 1 99 ? 5.312 -4.348 13.441 1.00 97.00 99 ASP A O 1
ATOM 773 N N . TRP A 1 100 ? 4.485 -3.690 11.458 1.00 96.88 100 TRP A N 1
ATOM 774 C CA . TRP A 1 100 ? 5.004 -4.807 10.679 1.00 96.88 100 TRP A CA 1
ATOM 775 C C . TRP A 1 100 ? 5.499 -4.342 9.314 1.00 96.88 100 TRP A C 1
ATOM 777 O O . TRP A 1 100 ? 4.868 -3.518 8.649 1.00 96.88 100 TRP A O 1
ATOM 787 N N . PHE A 1 101 ? 6.644 -4.875 8.900 1.00 96.31 101 PHE A N 1
ATOM 788 C CA . PHE A 1 101 ? 7.317 -4.520 7.659 1.00 96.31 101 PHE A CA 1
ATOM 789 C C . PHE A 1 101 ? 8.177 -5.685 7.182 1.00 96.31 101 PHE A C 1
ATOM 791 O O . PHE A 1 101 ? 8.977 -6.215 7.957 1.00 96.31 101 PHE A O 1
ATOM 798 N N . GLN A 1 102 ? 8.064 -6.042 5.905 1.00 94.94 102 GLN A N 1
ATOM 799 C CA . GLN A 1 102 ? 8.836 -7.133 5.318 1.00 94.94 102 GLN A CA 1
ATOM 800 C C . GLN A 1 102 ? 9.179 -6.837 3.852 1.00 94.94 102 GLN A C 1
ATOM 802 O O . GLN A 1 102 ? 8.351 -6.342 3.085 1.00 94.94 102 GLN A O 1
ATOM 807 N N . TYR A 1 103 ? 10.416 -7.163 3.469 1.00 92.31 103 TYR A N 1
ATOM 808 C CA . TYR A 1 103 ? 10.826 -7.269 2.069 1.00 92.31 103 TYR A CA 1
ATOM 809 C C . TYR A 1 103 ? 10.436 -8.643 1.523 1.00 92.31 103 TYR A C 1
ATOM 811 O O . TYR A 1 103 ? 10.701 -9.655 2.171 1.00 92.31 103 TYR A O 1
ATOM 819 N N . ALA A 1 104 ? 9.886 -8.676 0.314 1.00 87.06 104 ALA A N 1
ATOM 820 C CA . ALA A 1 104 ? 9.742 -9.897 -0.466 1.00 87.06 104 ALA A CA 1
ATOM 821 C C . ALA A 1 104 ? 11.136 -10.491 -0.748 1.00 87.06 104 ALA A C 1
ATOM 823 O O . ALA A 1 104 ? 12.065 -9.775 -1.140 1.00 87.06 104 ALA A O 1
ATOM 824 N N . THR A 1 105 ? 11.304 -11.788 -0.504 1.00 79.75 105 THR A N 1
ATOM 825 C CA . THR A 1 105 ? 12.590 -12.498 -0.553 1.00 79.75 105 THR A CA 1
ATOM 826 C C . THR A 1 105 ? 12.795 -13.297 -1.837 1.00 79.75 105 THR A C 1
ATOM 828 O O . THR A 1 105 ? 13.935 -13.547 -2.232 1.00 79.75 105 THR A O 1
ATOM 831 N N . SER A 1 106 ? 11.709 -13.682 -2.508 1.00 66.44 106 SER A N 1
ATOM 832 C CA . SER A 1 106 ? 11.724 -14.559 -3.683 1.00 66.44 106 SER A CA 1
ATOM 833 C C . SER A 1 106 ? 12.205 -13.865 -4.961 1.00 66.44 106 SER A C 1
ATOM 835 O O . SER A 1 106 ? 12.675 -14.525 -5.892 1.00 66.44 106 SER A O 1
ATOM 837 N N . ARG A 1 107 ? 12.137 -12.529 -5.014 1.00 60.81 107 ARG A N 1
ATOM 838 C CA . ARG A 1 107 ? 12.544 -11.738 -6.178 1.00 60.81 107 ARG A CA 1
ATOM 839 C C . ARG A 1 107 ? 13.969 -11.224 -5.983 1.00 60.81 107 ARG A C 1
ATOM 841 O O . ARG A 1 107 ? 14.223 -10.335 -5.170 1.00 60.81 107 ARG A O 1
ATOM 848 N N . GLN A 1 108 ? 14.917 -11.774 -6.751 1.00 58.09 108 GLN A N 1
ATOM 849 C CA . GLN A 1 108 ? 16.159 -11.046 -7.029 1.00 58.09 108 GLN A CA 1
ATOM 850 C C . GLN A 1 108 ? 15.733 -9.705 -7.618 1.00 58.09 108 GLN A C 1
ATOM 852 O O . GLN A 1 108 ? 14.847 -9.690 -8.465 1.00 58.09 108 GLN A O 1
ATOM 857 N N . ALA A 1 109 ? 16.278 -8.620 -7.074 1.00 58.09 109 ALA A N 1
ATOM 858 C CA . ALA A 1 109 ? 15.820 -7.255 -7.290 1.00 58.09 109 ALA A CA 1
ATOM 859 C C . ALA A 1 109 ? 15.265 -6.971 -8.705 1.00 58.09 109 ALA A C 1
ATOM 861 O O . ALA A 1 109 ? 15.828 -7.453 -9.689 1.00 58.09 109 ALA A O 1
ATOM 862 N N . PRO A 1 110 ? 14.216 -6.144 -8.811 1.00 62.22 110 PRO A N 1
ATOM 863 C CA . PRO A 1 110 ? 13.830 -5.122 -7.833 1.00 62.22 110 PRO A CA 1
ATOM 864 C C . PRO A 1 110 ? 12.919 -5.653 -6.695 1.00 62.22 110 PRO A C 1
ATOM 866 O O . PRO A 1 110 ? 12.201 -6.640 -6.855 1.00 62.22 110 PRO A O 1
ATOM 869 N N . GLN A 1 111 ? 13.011 -5.044 -5.502 1.00 81.69 111 GLN A N 1
ATOM 870 C CA . GLN A 1 111 ? 12.446 -5.589 -4.253 1.00 81.69 111 GLN A CA 1
ATOM 871 C C . GLN A 1 111 ? 11.023 -5.091 -3.997 1.00 81.69 111 GLN A C 1
ATOM 873 O O . GLN A 1 111 ? 10.786 -3.888 -3.901 1.00 81.69 111 GLN A O 1
ATOM 878 N N . ALA A 1 112 ? 10.079 -6.017 -3.844 1.00 84.88 112 ALA A N 1
ATOM 879 C CA . ALA A 1 112 ? 8.741 -5.701 -3.366 1.00 84.88 112 ALA A CA 1
ATOM 880 C C . ALA A 1 112 ? 8.699 -5.681 -1.829 1.00 84.88 112 ALA A C 1
ATOM 882 O O . ALA A 1 112 ? 9.545 -6.278 -1.162 1.00 84.88 112 ALA A O 1
ATOM 883 N N . VAL A 1 113 ? 7.753 -4.938 -1.261 1.00 92.38 113 VAL A N 1
ATOM 884 C CA . VAL A 1 113 ? 7.689 -4.636 0.170 1.00 92.38 113 VAL A CA 1
ATOM 885 C C . VAL A 1 113 ? 6.243 -4.516 0.616 1.00 92.38 113 VAL A C 1
ATOM 887 O O . VAL A 1 113 ? 5.418 -3.934 -0.087 1.00 92.38 113 VAL A O 1
ATOM 890 N N . ALA A 1 114 ? 5.954 -4.992 1.821 1.00 94.62 114 ALA A N 1
ATOM 891 C CA . ALA A 1 114 ? 4.681 -4.765 2.482 1.00 94.62 114 ALA A CA 1
ATOM 892 C C . ALA A 1 114 ? 4.894 -4.159 3.876 1.00 94.62 114 ALA A C 1
ATOM 894 O O . ALA A 1 114 ? 5.895 -4.422 4.547 1.00 94.62 114 ALA A O 1
ATOM 895 N N . ALA A 1 115 ? 3.960 -3.308 4.292 1.00 97.44 115 ALA A N 1
ATOM 896 C CA . ALA A 1 115 ? 3.989 -2.596 5.562 1.00 97.44 115 ALA A CA 1
ATOM 897 C C . ALA A 1 115 ? 2.578 -2.463 6.146 1.00 97.44 115 ALA A C 1
ATOM 899 O O . ALA A 1 115 ? 1.612 -2.281 5.400 1.00 97.44 115 ALA A O 1
ATOM 900 N N . CYS A 1 116 ? 2.456 -2.522 7.474 1.00 97.88 116 CYS A N 1
ATOM 901 C CA . CYS A 1 116 ? 1.178 -2.417 8.172 1.00 97.88 116 CYS A CA 1
ATOM 902 C C . CYS A 1 116 ? 1.259 -1.533 9.428 1.00 97.88 116 CYS A C 1
ATOM 904 O O . CYS A 1 116 ? 2.177 -1.669 10.237 1.00 97.88 116 CYS A O 1
ATOM 906 N N . TRP A 1 117 ? 0.273 -0.649 9.601 1.00 98.12 117 TRP A N 1
ATOM 907 C CA . TRP A 1 117 ? 0.121 0.259 10.741 1.00 98.12 117 TRP A CA 1
ATOM 908 C C . TRP A 1 117 ? -1.190 -0.036 11.469 1.00 98.12 117 TRP A C 1
ATOM 910 O O . TRP A 1 117 ? -2.268 0.057 10.880 1.00 98.12 117 TRP A O 1
ATOM 920 N N . SER A 1 118 ? -1.112 -0.351 12.758 1.00 96.88 118 SER A N 1
ATOM 921 C CA . SER A 1 118 ? -2.265 -0.682 13.604 1.00 96.88 118 SER A CA 1
ATOM 922 C C . SER A 1 118 ? -3.004 0.552 14.101 1.00 96.88 118 SER A C 1
ATOM 924 O O . SER A 1 118 ? -4.202 0.487 14.357 1.00 96.88 118 SER A O 1
ATOM 926 N N . HIS A 1 119 ? -2.295 1.673 14.228 1.00 94.25 119 HIS A N 1
ATOM 927 C CA . HIS A 1 119 ? -2.826 2.917 14.781 1.00 94.25 119 HIS A CA 1
ATOM 928 C C . HIS A 1 119 ? -2.467 4.111 13.889 1.00 94.25 119 HIS A C 1
ATOM 930 O O . HIS A 1 119 ? -1.700 4.983 14.303 1.00 94.25 119 HIS A O 1
ATOM 936 N N . PRO A 1 120 ? -2.958 4.148 12.638 1.00 94.00 120 PRO A N 1
ATOM 937 C CA . PRO A 1 120 ? -2.744 5.312 11.794 1.00 94.00 120 PRO A CA 1
ATOM 938 C C . PRO A 1 120 ? -3.450 6.534 12.399 1.00 94.00 120 PRO A C 1
ATOM 940 O O . PRO A 1 120 ? -4.558 6.412 12.913 1.00 94.00 120 PRO A O 1
ATOM 943 N N . ASN A 1 121 ? -2.829 7.711 12.312 1.00 92.12 121 ASN A N 1
ATOM 944 C CA . ASN A 1 121 ? -3.439 8.973 12.730 1.00 92.12 121 ASN A CA 1
ATOM 945 C C . ASN A 1 121 ? -3.866 9.775 11.483 1.00 92.12 121 ASN A C 1
ATOM 947 O O . ASN A 1 121 ? -2.995 10.298 10.785 1.00 92.12 121 ASN A O 1
ATOM 951 N N . PRO A 1 122 ? -5.170 9.896 11.176 1.00 92.19 122 PRO A N 1
ATOM 952 C CA . PRO A 1 122 ? -5.632 10.664 10.018 1.00 92.19 122 PRO A CA 1
ATOM 953 C C . PRO A 1 122 ? -5.192 12.137 10.050 1.00 92.19 122 PRO A C 1
ATOM 955 O O . PRO A 1 122 ? -4.790 12.684 9.021 1.00 92.19 122 PRO A O 1
ATOM 958 N N . GLU A 1 123 ? -5.177 12.767 11.229 1.00 92.56 123 GLU A N 1
ATOM 959 C CA . GLU A 1 123 ? -4.830 14.188 11.386 1.00 92.56 123 GLU A CA 1
ATOM 960 C C . GLU A 1 123 ? -3.373 14.483 10.986 1.00 92.56 123 GLU A C 1
ATOM 962 O O . GLU A 1 123 ? -3.058 15.555 10.449 1.00 92.56 123 GLU A O 1
ATOM 967 N N . SER A 1 124 ? -2.459 13.526 11.203 1.00 93.50 124 SER A N 1
ATOM 968 C CA . SER A 1 124 ? -1.057 13.687 10.799 1.00 93.50 124 SER A CA 1
ATOM 969 C C . SER A 1 124 ? -0.890 13.640 9.278 1.00 93.50 124 SER A C 1
ATOM 971 O O . SER A 1 124 ? -0.000 14.296 8.735 1.00 93.50 124 SER A O 1
ATOM 973 N N . ILE A 1 125 ? -1.764 12.925 8.566 1.00 95.19 125 ILE A N 1
ATOM 974 C CA . ILE A 1 125 ? -1.751 12.854 7.100 1.00 95.19 125 ILE A CA 1
ATOM 975 C C . ILE A 1 125 ? -2.311 14.146 6.495 1.00 95.19 125 ILE A C 1
ATOM 977 O O . ILE A 1 125 ? -1.717 14.707 5.572 1.00 95.19 125 ILE A O 1
ATOM 981 N N . GLU A 1 126 ? -3.428 14.652 7.020 1.00 91.81 126 GLU A N 1
ATOM 982 C CA . GLU A 1 126 ? -4.086 15.855 6.491 1.00 91.81 126 GLU A CA 1
ATOM 983 C C . GLU A 1 126 ? -3.215 17.110 6.602 1.00 91.81 126 GLU A C 1
ATOM 985 O O . GLU A 1 126 ? -3.179 17.935 5.683 1.00 91.81 126 GLU A O 1
ATOM 990 N N . SER A 1 127 ? -2.477 17.229 7.704 1.00 91.69 127 SER A N 1
ATOM 991 C CA . SER A 1 127 ? -1.560 18.343 7.958 1.00 91.69 127 SER A CA 1
ATOM 992 C C . SER A 1 127 ? -0.238 18.242 7.186 1.00 91.69 127 SER A C 1
ATOM 994 O O . SER A 1 127 ? 0.509 19.220 7.106 1.00 91.69 127 SER A O 1
ATOM 996 N N . SER A 1 128 ? 0.051 17.084 6.589 1.00 93.44 128 SER A N 1
ATOM 997 C CA . SER A 1 128 ? 1.293 16.845 5.861 1.00 93.44 128 SER A CA 1
ATOM 998 C C . SER A 1 128 ? 1.280 17.429 4.446 1.00 93.44 128 SER A C 1
ATOM 1000 O O . SER A 1 128 ? 0.289 17.346 3.719 1.00 93.44 128 SER A O 1
ATOM 1002 N N . PHE A 1 129 ? 2.420 17.988 4.034 1.00 94.62 129 PHE A N 1
ATOM 1003 C CA . PHE A 1 129 ? 2.643 18.508 2.685 1.00 94.62 129 PHE A CA 1
ATOM 1004 C C . PHE A 1 129 ? 3.019 17.380 1.710 1.00 94.62 129 PHE A C 1
ATOM 1006 O O . PHE A 1 129 ? 3.807 16.502 2.061 1.00 94.62 129 PHE A O 1
ATOM 1013 N N . ALA A 1 130 ? 2.471 17.429 0.493 1.00 94.69 130 ALA A N 1
ATOM 1014 C CA . ALA A 1 130 ? 2.823 16.543 -0.615 1.00 94.69 130 ALA A CA 1
ATOM 1015 C C . ALA A 1 130 ? 3.644 17.313 -1.662 1.00 94.69 130 ALA A C 1
ATOM 1017 O O . ALA A 1 130 ? 3.273 18.420 -2.048 1.00 94.69 130 ALA A O 1
ATOM 1018 N N . GLU A 1 131 ? 4.752 16.728 -2.113 1.00 92.81 131 GLU A N 1
ATOM 1019 C CA . GLU A 1 131 ? 5.738 17.354 -3.000 1.00 92.81 131 GLU A CA 1
ATOM 1020 C C . GLU A 1 131 ? 5.399 17.159 -4.492 1.00 92.81 131 GLU A C 1
ATOM 1022 O O . GLU A 1 131 ? 5.917 17.887 -5.339 1.00 92.81 131 GLU A O 1
ATOM 1027 N N . SER A 1 132 ? 4.519 16.207 -4.828 1.00 91.94 132 SER A N 1
ATOM 1028 C CA . SER A 1 132 ? 4.123 15.872 -6.205 1.00 91.94 132 SER A CA 1
ATOM 1029 C C . SER A 1 132 ? 2.634 15.517 -6.335 1.00 91.94 132 SER A C 1
ATOM 1031 O O . SER A 1 132 ? 1.930 15.339 -5.339 1.00 91.94 132 SER A O 1
ATOM 1033 N N . GLU A 1 133 ? 2.143 15.394 -7.573 1.00 89.31 133 GLU A N 1
ATOM 1034 C CA . GLU A 1 133 ? 0.774 14.930 -7.856 1.00 89.31 133 GLU A CA 1
ATOM 1035 C C . GLU A 1 133 ? 0.547 13.485 -7.388 1.00 89.31 133 GLU A C 1
ATOM 1037 O O . GLU A 1 133 ? -0.457 13.218 -6.725 1.00 89.31 133 GLU A O 1
ATOM 1042 N N . ASP A 1 134 ? 1.500 12.582 -7.651 1.00 87.69 134 ASP A N 1
ATOM 1043 C CA . ASP A 1 134 ? 1.454 11.185 -7.192 1.00 87.69 134 ASP A CA 1
ATOM 1044 C C . ASP A 1 134 ? 1.395 11.109 -5.659 1.00 87.69 134 ASP A C 1
ATOM 1046 O O . ASP A 1 134 ? 0.577 10.379 -5.095 1.00 87.69 134 ASP A O 1
ATOM 1050 N N . GLU A 1 135 ? 2.211 11.916 -4.973 1.00 95.06 135 GLU A N 1
ATOM 1051 C CA . GLU A 1 135 ? 2.219 11.980 -3.512 1.00 95.06 135 GLU A CA 1
ATOM 1052 C C . GLU A 1 135 ? 0.927 12.606 -2.967 1.00 95.06 135 GLU A C 1
ATOM 1054 O O . GLU A 1 135 ? 0.400 12.143 -1.958 1.00 95.06 135 GLU A O 1
ATOM 1059 N N . SER A 1 136 ? 0.369 13.615 -3.642 1.00 94.62 136 SER A N 1
ATOM 1060 C CA . SER A 1 136 ? -0.903 14.242 -3.261 1.00 94.62 136 SER A CA 1
ATOM 1061 C C . SER A 1 136 ? -2.078 13.270 -3.395 1.00 94.62 136 SER A C 1
ATOM 1063 O O . SER A 1 136 ? -2.897 13.152 -2.479 1.00 94.62 136 SER A O 1
ATOM 1065 N N . HIS A 1 137 ? -2.130 12.517 -4.497 1.00 92.06 137 HIS A N 1
ATOM 1066 C CA . HIS A 1 137 ? -3.125 11.469 -4.705 1.00 92.06 137 HIS A CA 1
ATOM 1067 C C . HIS A 1 137 ? -2.987 10.356 -3.659 1.00 92.06 137 HIS A C 1
ATOM 1069 O O . HIS A 1 137 ? -3.976 9.972 -3.033 1.00 92.06 137 HIS A O 1
ATOM 1075 N N . PHE A 1 138 ? -1.764 9.893 -3.396 1.00 96.44 138 PHE A N 1
ATOM 1076 C CA . PHE A 1 138 ? -1.519 8.910 -2.347 1.00 96.44 138 PHE A CA 1
ATOM 1077 C C . PHE A 1 138 ? -1.912 9.424 -0.960 1.00 96.44 138 PHE A C 1
ATOM 1079 O O . PHE A 1 138 ? -2.537 8.688 -0.204 1.00 96.44 138 PHE A O 1
ATOM 1086 N N . ARG A 1 139 ? -1.616 10.688 -0.629 1.00 97.00 139 ARG A N 1
ATOM 1087 C CA . ARG A 1 139 ? -2.021 11.319 0.637 1.00 97.00 139 ARG A CA 1
ATOM 1088 C C . ARG A 1 139 ? -3.530 11.272 0.831 1.00 97.00 139 ARG A C 1
ATOM 1090 O O . ARG A 1 139 ? -3.993 10.928 1.913 1.00 97.00 139 ARG A O 1
ATOM 1097 N N . PHE A 1 140 ? -4.288 11.575 -0.223 1.00 96.12 140 PHE A N 1
ATOM 1098 C CA . PHE A 1 140 ? -5.744 11.467 -0.208 1.00 96.12 140 PHE A CA 1
ATOM 1099 C C . PHE A 1 140 ? -6.205 10.027 0.064 1.00 96.12 140 PHE A C 1
ATOM 1101 O O . PHE A 1 140 ? -7.007 9.803 0.970 1.00 96.12 140 PHE A O 1
ATOM 1108 N N . LEU A 1 141 ? -5.666 9.043 -0.665 1.00 96.81 141 LEU A N 1
ATOM 1109 C CA . LEU A 1 141 ? -6.027 7.634 -0.472 1.00 96.81 141 LEU A CA 1
ATOM 1110 C C . LEU A 1 141 ? -5.627 7.107 0.912 1.00 96.81 141 LEU A C 1
ATOM 1112 O O . LEU A 1 141 ? -6.388 6.362 1.528 1.00 96.81 141 LEU A O 1
ATOM 1116 N N . LEU A 1 142 ? -4.460 7.508 1.418 1.00 98.12 142 LEU A N 1
ATOM 1117 C CA . LEU A 1 142 ? -3.986 7.145 2.748 1.00 98.12 142 LEU A CA 1
ATOM 1118 C C . LEU A 1 142 ? -4.870 7.753 3.831 1.00 98.12 142 LEU A C 1
ATOM 1120 O O . LEU A 1 142 ? -5.253 7.034 4.743 1.00 98.12 142 LEU A O 1
ATOM 1124 N N . GLY A 1 143 ? -5.276 9.017 3.688 1.00 97.50 143 GLY A N 1
ATOM 1125 C CA . GLY A 1 143 ? -6.253 9.643 4.580 1.00 97.50 143 GLY A CA 1
ATOM 1126 C C . GLY A 1 143 ? -7.572 8.867 4.622 1.00 97.50 143 GLY A C 1
ATOM 1127 O O . GLY A 1 143 ? -8.052 8.530 5.702 1.00 97.50 143 GLY A O 1
ATOM 1128 N N . LEU A 1 144 ? -8.116 8.486 3.457 1.00 96.06 144 LEU A N 1
ATOM 1129 C CA . LEU A 1 144 ? -9.315 7.639 3.379 1.00 96.06 144 LEU A CA 1
ATOM 1130 C C . LEU A 1 144 ? -9.121 6.277 4.061 1.00 96.06 144 LEU A C 1
ATOM 1132 O O . LEU A 1 144 ? -10.011 5.817 4.777 1.00 96.06 144 LEU A O 1
ATOM 1136 N N . ALA A 1 145 ? -7.978 5.624 3.836 1.00 97.38 145 ALA A N 1
ATOM 1137 C CA . ALA A 1 145 ? -7.656 4.349 4.467 1.00 97.38 145 ALA A CA 1
ATOM 1138 C C . ALA A 1 145 ? -7.548 4.487 5.985 1.00 97.38 145 ALA A C 1
ATOM 1140 O O . ALA A 1 145 ? -8.132 3.678 6.699 1.00 97.38 145 ALA A O 1
ATOM 1141 N N . SER A 1 146 ? -6.868 5.523 6.476 1.00 97.75 146 SER A N 1
ATOM 1142 C CA . SER A 1 146 ? -6.684 5.788 7.901 1.00 97.75 146 SER A CA 1
ATOM 1143 C C . SER A 1 146 ? -7.994 6.117 8.611 1.00 97.75 146 SER A C 1
ATOM 1145 O O . SER A 1 146 ? -8.252 5.523 9.653 1.00 97.75 146 SER A O 1
ATOM 1147 N N . MET A 1 147 ? -8.859 6.959 8.033 1.00 96.12 147 MET A N 1
ATOM 1148 C CA . MET A 1 147 ? -10.188 7.232 8.603 1.00 96.12 147 MET A CA 1
ATOM 1149 C C . MET A 1 147 ? -11.024 5.952 8.709 1.00 96.12 147 MET A C 1
ATOM 1151 O O . MET A 1 147 ? -11.551 5.634 9.770 1.00 96.12 147 MET A O 1
ATOM 1155 N N . ARG A 1 148 ? -11.079 5.148 7.635 1.00 95.56 148 ARG A N 1
ATOM 1156 C CA . ARG A 1 148 ? -11.784 3.853 7.660 1.00 95.56 148 ARG A CA 1
ATOM 1157 C C . ARG A 1 148 ? -11.174 2.878 8.664 1.00 95.56 148 ARG A C 1
ATOM 1159 O O . ARG A 1 148 ? -11.896 2.087 9.264 1.00 95.56 148 ARG A O 1
ATOM 1166 N N . SER A 1 149 ? -9.851 2.902 8.811 1.00 96.81 149 SER A N 1
ATOM 1167 C CA . SER A 1 149 ? -9.117 2.096 9.785 1.00 96.81 149 SER A CA 1
ATOM 1168 C C . SER A 1 149 ? -9.573 2.417 11.203 1.00 96.81 149 SER A C 1
ATOM 1170 O O . SER A 1 149 ? -9.863 1.505 11.969 1.00 96.81 149 SER A O 1
ATOM 1172 N N . GLU A 1 150 ? -9.687 3.701 11.532 1.00 95.81 150 GLU A N 1
ATOM 1173 C CA . GLU A 1 150 ? -10.142 4.169 12.837 1.00 95.81 150 GLU A CA 1
ATOM 1174 C C . GLU A 1 150 ? -11.620 3.829 13.082 1.00 95.81 150 GLU A C 1
ATOM 1176 O O . GLU A 1 150 ? -11.952 3.202 14.091 1.00 95.81 150 GLU A O 1
ATOM 1181 N N . GLU A 1 151 ? -12.502 4.151 12.130 1.00 95.75 151 GLU A N 1
ATOM 1182 C CA . GLU A 1 151 ? -13.9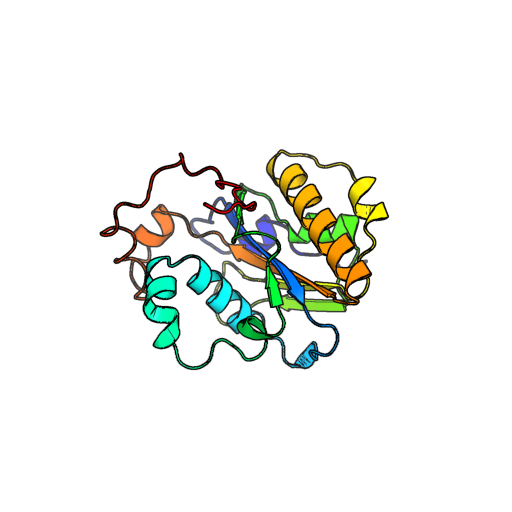44 3.877 12.223 1.00 95.75 151 GLU A CA 1
ATOM 1183 C C . GLU A 1 151 ? -14.248 2.388 12.430 1.00 95.75 151 GLU A C 1
ATOM 1185 O O . GLU A 1 151 ? -15.120 2.025 13.221 1.00 95.75 151 GLU A O 1
ATOM 1190 N N . LEU A 1 152 ? -13.527 1.517 11.719 1.00 95.50 152 LEU A N 1
ATOM 1191 C CA . LEU A 1 152 ? -13.766 0.074 11.713 1.00 95.50 152 LEU A CA 1
ATOM 1192 C C . LEU A 1 152 ? -12.820 -0.704 12.635 1.00 95.50 152 LEU A C 1
ATOM 1194 O O . LEU A 1 152 ? -12.869 -1.933 12.633 1.00 95.50 152 LEU A O 1
ATOM 1198 N N . GLN A 1 153 ? -11.963 -0.019 13.400 1.00 96.19 153 GLN A N 1
ATOM 1199 C CA . GLN A 1 153 ? -10.944 -0.641 14.258 1.00 96.19 153 GLN A CA 1
ATOM 1200 C C . GLN A 1 153 ? -10.062 -1.649 13.492 1.00 96.19 153 GLN A C 1
ATOM 1202 O O . GLN A 1 153 ? -9.742 -2.740 13.974 1.00 96.19 153 GLN A O 1
ATOM 1207 N N . LYS A 1 154 ? -9.691 -1.283 12.264 1.00 97.44 154 LYS A N 1
ATOM 1208 C CA . LYS A 1 154 ? -8.805 -2.034 11.369 1.00 97.44 154 LYS A CA 1
ATOM 1209 C C . LYS A 1 154 ? -7.396 -1.446 11.396 1.00 97.44 154 LYS A C 1
ATOM 1211 O O . LYS A 1 154 ? -7.148 -0.422 12.030 1.00 97.44 154 LYS A O 1
ATOM 1216 N N . ARG A 1 155 ? -6.478 -2.094 10.685 1.00 97.75 155 ARG A N 1
ATOM 1217 C CA . ARG A 1 155 ? -5.128 -1.604 10.385 1.00 97.75 155 ARG A CA 1
ATOM 1218 C C . ARG A 1 155 ? -5.066 -1.041 8.967 1.00 97.75 155 ARG A C 1
ATOM 1220 O O . ARG A 1 155 ? -5.861 -1.442 8.121 1.00 97.75 155 ARG A O 1
ATOM 1227 N N . VAL A 1 156 ? -4.083 -0.195 8.675 1.00 98.19 156 VAL A N 1
ATOM 1228 C CA . VAL A 1 156 ? -3.735 0.206 7.301 1.00 98.19 156 VAL A CA 1
ATOM 1229 C C . VAL A 1 156 ? -2.619 -0.689 6.793 1.00 98.19 156 VAL A C 1
ATOM 1231 O O . VAL A 1 156 ? -1.614 -0.865 7.478 1.00 98.19 156 VAL A O 1
ATOM 1234 N N . MET A 1 157 ? -2.775 -1.239 5.592 1.00 97.56 157 MET A N 1
ATOM 1235 C CA . MET A 1 157 ? -1.745 -2.042 4.936 1.00 97.56 157 MET A CA 1
ATOM 1236 C C . MET A 1 157 ? -1.413 -1.459 3.566 1.00 97.56 157 MET A C 1
ATOM 1238 O O . MET A 1 157 ? -2.306 -1.109 2.791 1.00 97.56 157 MET A O 1
ATOM 1242 N N . LEU A 1 158 ? -0.115 -1.359 3.293 1.00 97.50 158 LEU A N 1
ATOM 1243 C CA . LEU A 1 158 ? 0.452 -0.889 2.039 1.00 97.50 158 LEU A CA 1
ATOM 1244 C C . LEU A 1 158 ? 1.388 -1.960 1.495 1.00 97.50 158 LEU A C 1
ATOM 1246 O O . LEU A 1 158 ? 2.368 -2.323 2.142 1.00 97.50 158 LEU A O 1
ATOM 1250 N N . ILE A 1 159 ? 1.105 -2.417 0.286 1.00 94.00 159 ILE A N 1
ATOM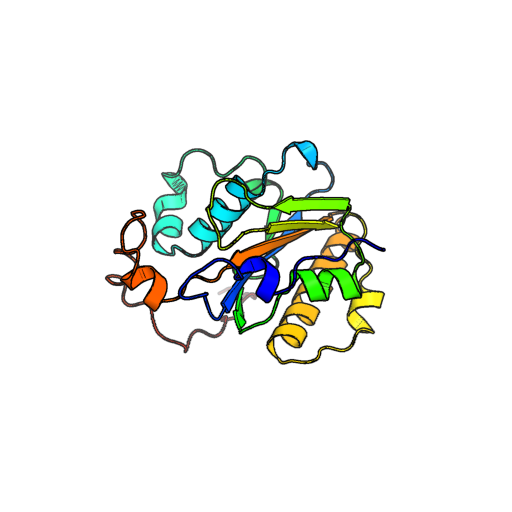 1251 C CA . ILE A 1 159 ? 1.988 -3.278 -0.493 1.00 94.00 159 ILE A CA 1
ATOM 1252 C C . ILE A 1 159 ? 2.546 -2.414 -1.617 1.00 94.00 159 ILE A C 1
ATOM 1254 O O . ILE A 1 159 ? 1.799 -1.678 -2.255 1.00 94.00 159 ILE A O 1
ATOM 1258 N N . SER A 1 160 ? 3.849 -2.465 -1.850 1.00 92.00 160 SER A N 1
ATOM 1259 C CA . SER A 1 160 ? 4.517 -1.752 -2.932 1.00 92.00 160 SER A CA 1
ATOM 1260 C C . SER A 1 160 ? 5.421 -2.723 -3.665 1.00 92.00 160 SER A C 1
ATOM 1262 O O . SER A 1 160 ? 6.221 -3.421 -3.049 1.00 92.00 160 SER A O 1
ATOM 1264 N N . CYS A 1 161 ? 5.348 -2.736 -4.987 1.00 87.69 161 CYS A N 1
ATOM 1265 C CA . CYS A 1 161 ? 6.312 -3.447 -5.807 1.00 87.69 161 CYS A CA 1
ATOM 1266 C C . CYS A 1 161 ? 6.880 -2.517 -6.879 1.00 87.69 161 CYS A C 1
ATOM 1268 O O . CYS A 1 161 ? 6.228 -1.555 -7.287 1.00 87.69 161 CYS A O 1
ATOM 1270 N N . PRO A 1 162 ? 8.089 -2.799 -7.364 1.00 82.06 162 PRO A N 1
ATOM 1271 C CA . PRO A 1 162 ? 8.585 -2.249 -8.611 1.00 82.06 162 PRO A CA 1
ATOM 1272 C C . PRO A 1 162 ? 7.569 -2.464 -9.725 1.00 82.06 162 PRO A C 1
ATOM 1274 O O . PRO A 1 162 ? 6.992 -3.544 -9.862 1.00 82.06 162 PRO A O 1
ATOM 1277 N N . GLY A 1 163 ? 7.269 -1.382 -10.431 1.00 61.78 163 GLY A N 1
ATOM 1278 C CA . GLY A 1 163 ? 6.119 -1.307 -11.306 1.00 61.78 163 GLY A CA 1
ATOM 1279 C C . GLY A 1 163 ? 6.298 -2.165 -12.545 1.00 61.78 163 GLY A C 1
ATOM 1280 O O . GLY A 1 163 ? 7.382 -2.256 -13.117 1.00 61.78 163 GLY A O 1
ATOM 1281 N N . TRP A 1 164 ? 5.194 -2.760 -12.976 1.00 55.09 164 TRP A N 1
ATOM 1282 C CA . TRP A 1 164 ? 5.094 -3.450 -14.250 1.00 55.09 164 TRP A CA 1
ATOM 1283 C C . TRP A 1 164 ? 5.125 -2.404 -15.370 1.00 55.09 164 TRP A C 1
ATOM 1285 O O . TRP A 1 164 ? 4.195 -1.608 -15.506 1.00 55.09 164 TRP A O 1
ATOM 1295 N N . SER A 1 165 ? 6.201 -2.356 -16.156 1.00 44.88 165 SER A N 1
ATOM 1296 C CA . SER A 1 165 ? 6.228 -1.538 -17.370 1.00 44.88 165 SER A CA 1
ATOM 1297 C C . SER A 1 165 ? 5.866 -2.398 -18.582 1.00 44.88 165 SER A C 1
ATOM 1299 O O . SER A 1 165 ? 6.176 -3.588 -18.639 1.00 44.88 165 SER A O 1
ATOM 1301 N N . PHE A 1 166 ? 5.221 -1.805 -19.589 1.00 41.56 166 PHE A N 1
ATOM 1302 C CA . PHE A 1 166 ? 4.963 -2.498 -20.857 1.00 41.56 166 PHE A CA 1
ATOM 1303 C C . PHE A 1 166 ? 6.274 -2.953 -21.525 1.00 41.56 166 PHE A C 1
ATOM 1305 O O . PHE A 1 166 ? 6.307 -3.941 -22.254 1.00 41.56 166 PHE A O 1
ATOM 1312 N N . GLU A 1 167 ? 7.376 -2.245 -21.262 1.00 40.91 167 GLU A N 1
ATOM 1313 C CA . GLU A 1 167 ? 8.712 -2.652 -21.690 1.00 40.91 167 GLU A CA 1
ATOM 1314 C C . GLU A 1 167 ? 9.243 -3.848 -20.892 1.00 40.91 167 GLU A C 1
ATOM 1316 O O . GLU A 1 167 ? 9.846 -4.732 -21.494 1.00 40.91 167 GLU A O 1
ATOM 1321 N N . GLU A 1 168 ? 8.961 -3.922 -19.590 1.00 47.94 168 GLU A N 1
ATOM 1322 C CA . GLU A 1 168 ? 9.254 -5.063 -18.713 1.00 47.94 168 GLU A CA 1
ATOM 1323 C C . GLU A 1 168 ? 8.543 -6.313 -19.233 1.00 47.94 168 GLU A C 1
ATOM 1325 O O . GLU A 1 168 ? 9.185 -7.304 -19.554 1.00 47.94 168 GLU A O 1
ATOM 1330 N N . ALA A 1 169 ? 7.227 -6.231 -19.463 1.00 45.06 169 ALA A N 1
ATOM 1331 C CA . ALA A 1 169 ? 6.427 -7.330 -20.005 1.00 45.06 169 ALA A CA 1
ATOM 1332 C C . ALA A 1 169 ? 6.934 -7.814 -21.379 1.00 45.06 169 ALA A C 1
ATOM 1334 O O . ALA A 1 169 ? 6.825 -8.993 -21.715 1.00 45.06 169 ALA A O 1
ATOM 1335 N N . ARG A 1 170 ? 7.524 -6.912 -22.177 1.00 43.16 170 ARG A N 1
ATOM 1336 C CA . ARG A 1 170 ? 8.174 -7.253 -23.452 1.00 43.16 170 ARG A CA 1
ATOM 1337 C C . ARG A 1 170 ? 9.560 -7.879 -23.280 1.00 43.16 170 ARG A C 1
ATOM 1339 O O . ARG A 1 170 ? 9.948 -8.678 -24.130 1.00 43.16 170 ARG A O 1
ATOM 1346 N N . ARG A 1 171 ? 10.321 -7.494 -22.250 1.00 43.31 171 ARG A N 1
ATOM 1347 C CA . ARG A 1 171 ? 11.683 -7.988 -21.965 1.00 43.31 171 ARG A CA 1
ATOM 1348 C C . ARG A 1 171 ? 11.670 -9.327 -21.226 1.00 43.31 171 ARG A C 1
ATOM 1350 O O . ARG A 1 171 ? 12.511 -10.176 -21.509 1.00 43.31 171 ARG A O 1
ATOM 1357 N N . THR A 1 172 ? 10.685 -9.544 -20.363 1.00 45.72 172 THR A N 1
ATOM 1358 C CA . THR A 1 172 ? 10.438 -10.776 -19.602 1.00 45.72 172 THR A CA 1
ATOM 1359 C C . THR A 1 172 ? 9.043 -11.332 -19.931 1.00 45.72 172 THR A C 1
ATOM 1361 O O . THR A 1 172 ? 8.156 -11.368 -19.081 1.00 45.72 172 THR A O 1
ATOM 1364 N N . PRO A 1 173 ? 8.823 -11.828 -21.167 1.00 40.94 173 PRO A N 1
ATOM 1365 C CA . PRO A 1 173 ? 7.518 -12.321 -21.627 1.00 40.94 173 PRO A CA 1
ATOM 1366 C C . PRO A 1 173 ? 7.064 -13.641 -20.973 1.00 40.94 173 PRO A C 1
ATOM 1368 O O . PRO A 1 173 ? 6.035 -14.196 -21.353 1.00 40.94 173 PRO A O 1
ATOM 1371 N N . MET A 1 174 ? 7.814 -14.175 -20.005 1.00 40.56 174 MET A N 1
ATOM 1372 C CA . MET A 1 174 ? 7.552 -15.468 -19.378 1.00 40.56 174 MET A CA 1
ATOM 1373 C C . MET A 1 174 ? 7.356 -15.355 -17.869 1.00 40.56 174 MET A C 1
ATOM 1375 O O . MET A 1 174 ? 8.265 -15.569 -17.075 1.00 40.56 174 MET A O 1
ATOM 1379 N N . GLY A 1 175 ? 6.102 -15.133 -17.512 1.00 39.44 175 GLY A N 1
ATOM 1380 C CA . GLY A 1 175 ? 5.502 -15.627 -16.282 1.00 39.44 175 GLY A CA 1
ATOM 1381 C C . GLY A 1 175 ? 4.010 -15.823 -16.518 1.00 39.44 175 GLY A C 1
ATOM 1382 O O . GLY A 1 175 ? 3.242 -15.121 -15.893 1.00 39.44 175 GLY A O 1
ATOM 1383 N N . SER A 1 176 ? 3.627 -16.636 -17.520 1.00 40.31 176 SER A N 1
ATOM 1384 C CA . SER A 1 176 ? 2.254 -17.061 -17.919 1.00 40.31 176 SER A CA 1
ATOM 1385 C C . SER A 1 176 ? 1.117 -16.024 -18.080 1.00 40.31 176 SER A C 1
ATOM 1387 O O . SER A 1 176 ? 0.105 -16.367 -18.675 1.00 40.31 176 SER A O 1
ATOM 1389 N N . LEU A 1 177 ? 1.285 -14.775 -17.652 1.00 42.62 177 LEU A N 1
ATOM 1390 C CA . LEU A 1 177 ? 0.240 -13.755 -17.485 1.00 42.62 177 LEU A CA 1
ATOM 1391 C C . LEU A 1 177 ? 0.302 -12.657 -18.568 1.00 42.62 177 LEU A C 1
ATOM 1393 O O . LEU A 1 177 ? -0.634 -11.901 -18.781 1.00 42.62 177 LEU A O 1
ATOM 1397 N N . GLY A 1 178 ? 1.414 -12.552 -19.307 1.00 39.59 178 GLY A N 1
ATOM 1398 C CA . GLY A 1 178 ? 1.659 -11.416 -20.211 1.00 39.59 178 GLY A CA 1
ATOM 1399 C C . GLY A 1 178 ? 0.963 -11.470 -21.579 1.00 39.59 178 GLY A C 1
ATOM 1400 O O . GLY A 1 178 ? 0.836 -10.441 -22.241 1.00 39.59 178 GLY A O 1
ATOM 1401 N N . TYR A 1 179 ? 0.525 -12.645 -22.042 1.00 41.31 179 TYR A N 1
ATOM 1402 C CA . TYR A 1 179 ? -0.007 -12.802 -23.409 1.00 41.31 179 TYR A CA 1
ATOM 1403 C C . TYR A 1 179 ? -1.468 -12.365 -23.566 1.00 41.31 179 TYR A C 1
ATOM 1405 O O . TYR A 1 179 ? -1.933 -12.111 -24.675 1.00 41.31 179 TYR A O 1
ATOM 1413 N N . SER A 1 180 ? -2.168 -12.262 -22.448 1.00 42.09 180 SER A N 1
ATOM 1414 C CA . SER A 1 180 ? -3.616 -12.234 -22.349 1.00 42.09 180 SER A CA 1
ATOM 1415 C C . SER A 1 180 ? -4.143 -10.788 -22.519 1.00 42.09 180 SER A C 1
ATOM 1417 O O . SER A 1 180 ? -4.830 -10.441 -23.492 1.00 42.09 180 SER A O 1
ATOM 1419 N N . ALA A 1 181 ? -3.591 -9.863 -21.730 1.00 39.44 181 ALA A N 1
ATOM 1420 C CA . ALA A 1 181 ? -3.844 -8.422 -21.789 1.00 39.44 181 ALA A CA 1
ATOM 1421 C C . ALA A 1 181 ? -3.600 -7.780 -23.175 1.00 39.44 181 ALA A C 1
ATOM 1423 O O . ALA A 1 181 ? -4.269 -6.807 -23.541 1.00 39.44 181 ALA A O 1
ATOM 1424 N N . LEU A 1 182 ? -2.671 -8.331 -23.968 1.00 38.84 182 LEU A N 1
ATOM 1425 C CA . LEU A 1 182 ? -2.395 -7.910 -25.349 1.00 38.84 182 LEU A CA 1
ATOM 1426 C C . LEU A 1 182 ? -3.521 -8.295 -26.319 1.00 38.84 182 LEU A C 1
ATOM 1428 O O . LEU A 1 182 ? -3.824 -7.537 -27.241 1.00 38.84 182 LEU A O 1
ATOM 1432 N N . THR A 1 183 ? -4.164 -9.443 -26.107 1.00 38.28 183 THR A N 1
ATOM 1433 C CA . THR A 1 183 ? -5.286 -9.916 -26.928 1.00 38.28 183 THR A CA 1
ATOM 1434 C C . THR A 1 183 ? -6.633 -9.308 -26.527 1.00 38.28 183 THR A C 1
ATOM 1436 O O . THR A 1 183 ? -7.507 -9.160 -27.379 1.00 38.28 183 THR A O 1
ATOM 1439 N N . ALA A 1 184 ? -6.789 -8.866 -25.274 1.00 40.78 184 ALA A N 1
ATOM 1440 C CA . ALA A 1 184 ? -8.033 -8.288 -24.758 1.00 40.78 184 ALA A CA 1
ATOM 1441 C C . ALA A 1 184 ? -8.275 -6.799 -25.116 1.00 40.78 184 ALA A C 1
ATOM 1443 O O . ALA A 1 184 ? -9.332 -6.254 -24.791 1.00 40.78 184 ALA A O 1
ATOM 1444 N N . GLY A 1 185 ? -7.327 -6.111 -25.769 1.00 35.44 185 GLY A N 1
ATOM 1445 C CA . GLY A 1 185 ? -7.531 -4.759 -26.320 1.00 35.44 185 GLY A CA 1
ATOM 1446 C C . GLY A 1 185 ? -7.797 -3.640 -25.295 1.00 35.44 185 GLY A C 1
ATOM 1447 O O . GLY A 1 185 ? -8.369 -2.610 -25.649 1.00 35.44 185 GLY A O 1
ATOM 1448 N N . ARG A 1 186 ? -7.416 -3.814 -24.020 1.00 42.06 186 ARG A N 1
ATOM 1449 C CA . ARG A 1 186 ? -7.750 -2.882 -22.916 1.00 42.06 186 ARG A CA 1
ATOM 1450 C C . ARG A 1 186 ? -6.683 -1.834 -22.576 1.00 42.06 186 ARG A C 1
ATOM 1452 O O . ARG A 1 186 ? -6.754 -1.212 -21.521 1.00 42.06 186 ARG A O 1
ATOM 1459 N N . LEU A 1 187 ? -5.741 -1.570 -23.474 1.00 42.2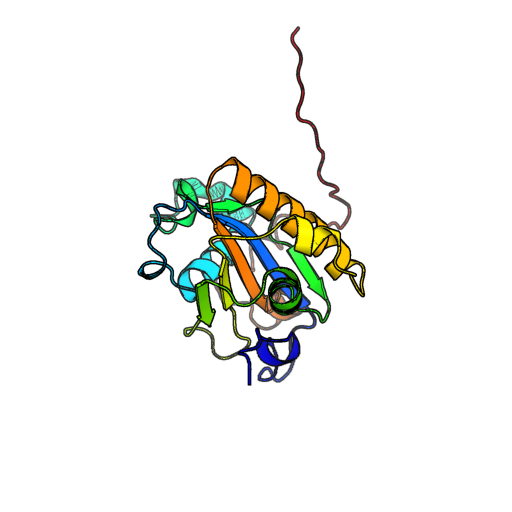8 187 LEU A N 1
ATOM 1460 C CA . LEU A 1 187 ? -4.794 -0.460 -23.332 1.00 42.28 187 LEU A CA 1
ATOM 1461 C C . LEU A 1 187 ? -5.397 0.824 -23.916 1.00 42.28 187 LEU A C 1
ATOM 1463 O O . LEU A 1 187 ? -5.060 1.211 -25.029 1.00 42.28 187 LEU A O 1
ATOM 1467 N N . TYR A 1 188 ? -6.284 1.489 -23.169 1.00 38.03 188 TYR A N 1
ATOM 1468 C CA . TYR A 1 188 ? -6.648 2.881 -23.457 1.00 38.03 188 TYR A CA 1
ATOM 1469 C C . TYR A 1 188 ? -6.664 3.734 -22.175 1.00 38.03 188 TYR A C 1
ATOM 1471 O O . TYR A 1 188 ? -7.295 3.336 -21.194 1.00 38.03 188 TYR A O 1
ATOM 1479 N N . PRO A 1 189 ? -6.022 4.920 -22.180 1.00 38.00 189 PRO A N 1
ATOM 1480 C CA . PRO A 1 189 ? -5.826 5.797 -21.016 1.00 38.00 189 PRO A CA 1
ATOM 1481 C C . PRO A 1 189 ? -7.084 6.579 -20.576 1.00 38.00 189 PRO A C 1
ATOM 1483 O O . PRO A 1 189 ? -6.984 7.559 -19.848 1.00 38.00 189 PRO A O 1
ATOM 1486 N N . GLU A 1 190 ? -8.277 6.170 -21.009 1.00 32.44 190 GLU A N 1
ATOM 1487 C CA . GLU A 1 190 ? -9.491 7.007 -20.964 1.00 32.44 190 GLU A CA 1
ATOM 1488 C C . GLU A 1 190 ? -10.522 6.536 -19.926 1.00 32.44 190 GLU A C 1
ATOM 1490 O O . GLU A 1 190 ? -11.605 7.106 -19.795 1.00 32.44 190 GLU A O 1
ATOM 1495 N N . ARG A 1 191 ? -10.210 5.490 -19.152 1.00 36.47 191 ARG A N 1
ATOM 1496 C CA . ARG A 1 191 ? -11.117 4.959 -18.128 1.00 36.47 191 ARG A CA 1
ATOM 1497 C C . ARG A 1 191 ? -10.932 5.686 -16.798 1.00 36.47 191 ARG A C 1
ATOM 1499 O O . ARG A 1 191 ? -10.280 5.190 -15.886 1.00 36.47 191 ARG A O 1
ATOM 1506 N N . LEU A 1 192 ? -11.567 6.853 -16.699 1.00 31.33 192 LEU A N 1
ATOM 1507 C CA . LEU A 1 192 ? -12.002 7.418 -15.419 1.00 31.33 192 LEU A CA 1
ATOM 1508 C C . LEU A 1 192 ? -12.867 6.387 -14.663 1.00 31.33 192 LEU A C 1
ATOM 1510 O O . LEU A 1 192 ? -13.635 5.657 -15.303 1.00 31.33 192 LEU A O 1
ATOM 1514 N N . PRO A 1 193 ? -12.806 6.333 -13.320 1.00 32.03 193 PRO A N 1
ATOM 1515 C CA . PRO A 1 193 ? -13.730 5.523 -12.547 1.00 32.03 193 PRO A CA 1
ATOM 1516 C C . PRO A 1 193 ? -15.129 6.114 -12.737 1.00 32.03 193 PRO A C 1
ATOM 1518 O O . PRO A 1 193 ? -15.401 7.241 -12.324 1.00 32.03 193 PRO A O 1
ATOM 1521 N N . SER A 1 194 ? -16.031 5.368 -13.375 1.00 34.12 194 SER A N 1
ATOM 1522 C CA . SER A 1 194 ? -17.452 5.705 -13.323 1.00 34.12 194 SER A CA 1
ATOM 1523 C C . SER A 1 194 ? -17.946 5.384 -11.917 1.00 34.12 194 SER A C 1
ATOM 1525 O O . SER A 1 194 ? -18.409 4.288 -11.615 1.00 34.12 194 SER A O 1
ATOM 1527 N N . GLY A 1 195 ? -17.803 6.361 -11.024 1.00 35.06 195 GLY A N 1
ATOM 1528 C CA . GLY A 1 195 ? -18.604 6.429 -9.818 1.00 35.06 195 GLY A CA 1
ATOM 1529 C C . GLY A 1 195 ? -20.072 6.499 -10.224 1.00 35.06 195 GLY A C 1
ATOM 1530 O O . GLY A 1 195 ? -20.566 7.556 -10.600 1.00 35.06 195 GLY A O 1
ATOM 1531 N N . ALA A 1 196 ? -20.750 5.359 -10.169 1.00 30.34 196 ALA A N 1
ATOM 1532 C CA . ALA A 1 196 ? -22.200 5.264 -10.171 1.00 30.34 196 ALA A CA 1
ATOM 1533 C C . ALA A 1 196 ? -22.608 4.174 -9.172 1.00 30.34 196 ALA A C 1
ATOM 1535 O O . ALA A 1 196 ? -22.990 3.062 -9.524 1.00 30.34 196 ALA A O 1
ATOM 1536 N N . LEU A 1 197 ? -22.473 4.511 -7.889 1.00 36.22 197 LEU A N 1
ATOM 1537 C CA . LEU A 1 197 ? -23.446 4.084 -6.888 1.00 36.22 197 LEU A CA 1
ATOM 1538 C C . LEU A 1 197 ? -24.655 5.034 -6.983 1.00 36.22 197 LEU A C 1
ATOM 1540 O O . LEU A 1 197 ? -24.470 6.181 -7.389 1.00 36.22 197 LEU A O 1
ATOM 1544 N N . TRP A 1 198 ? -25.825 4.550 -6.542 1.00 32.22 198 TRP A N 1
ATOM 1545 C CA . TRP A 1 198 ? -27.179 5.158 -6.523 1.00 32.22 198 TRP A CA 1
ATOM 1546 C C . TRP A 1 198 ? -28.046 4.806 -7.756 1.00 32.22 198 TRP A C 1
ATOM 1548 O O . TRP A 1 198 ? -27.773 5.246 -8.865 1.00 32.22 198 TRP A O 1
ATOM 1558 N N . THR A 1 199 ? -28.922 3.784 -7.650 1.00 39.88 199 THR A N 1
ATOM 1559 C CA . THR A 1 199 ? -30.381 3.849 -7.315 1.00 39.88 199 THR A CA 1
ATOM 1560 C C . THR A 1 199 ? -31.177 4.666 -8.346 1.00 39.88 199 THR A C 1
ATOM 1562 O O . THR A 1 199 ? -30.809 5.789 -8.636 1.00 39.88 199 THR A O 1
ATOM 1565 N N . GLU A 1 200 ? -32.260 4.186 -8.960 1.00 33.88 200 GLU A N 1
ATOM 1566 C CA . GLU A 1 200 ? -33.551 3.854 -8.345 1.00 33.88 200 GLU A CA 1
ATOM 1567 C C . GLU A 1 200 ? -34.446 3.011 -9.284 1.00 33.88 200 GLU A C 1
ATOM 1569 O O . GLU A 1 200 ? -34.223 2.907 -10.486 1.00 33.88 200 GLU A O 1
ATOM 1574 N N . ARG A 1 201 ? -35.486 2.435 -8.671 1.00 36.75 201 ARG A N 1
ATOM 1575 C CA . ARG A 1 201 ? -36.676 1.788 -9.246 1.00 36.75 201 ARG A CA 1
ATOM 1576 C C . ARG A 1 201 ? -37.256 2.495 -10.487 1.00 36.75 201 ARG A C 1
ATOM 1578 O O . ARG A 1 201 ? -37.511 3.692 -10.418 1.00 36.75 201 ARG A O 1
ATOM 1585 N N . MET A 1 202 ? -37.652 1.711 -11.493 1.00 36.88 202 MET A N 1
ATOM 1586 C CA . MET A 1 202 ? -39.034 1.581 -12.008 1.00 36.88 202 MET A CA 1
ATOM 1587 C C . MET A 1 202 ? -39.145 0.342 -12.895 1.00 36.88 202 MET A C 1
ATOM 1589 O O . MET A 1 202 ? -38.243 0.140 -13.734 1.00 36.88 202 MET A O 1
#

Radius of gyration: 17.3 Å; chains: 1; bounding box: 60×41×42 Å